Protein AF-A0A5P0Y7H8-F1 (afdb_monomer_lite)

Secondary structure (DSSP, 8-state):
--SSHHHHHHHHHHHHHHHHHHHHHHHHHHHHHHHHHHHHHHHHHHHHHHHHHHHHHHHHHHHHHHHHHS-TTT--HHHHHHHHHHHHHTB-HHHHHHHHH---S------SSSTTHHHHHH--S----TT---EEEEE-STTEEEEEETTTEEEEEEEEE-SS-TT-EEEEEEEEGGGTEEE--

pLDDT: mean 70.79, std 16.53, range [43.47, 95.12]

Radius of gyration: 31.57 Å; chains: 1; bounding box: 86×32×97 Å

Sequence (185 aa):
MKKIVYLFLVFITIGVVSSCNSKSAKEAELRKQMVADSIYNDSISKEEKAAELKDKKIEFLKNFYKNTIYSSDEFGSESYSAYTANFERHLSPKVKKALADYDDGIDYGQGEHGEYIKWFVLGDEGDYGDEGPKMDYEAEADNWFKVTISDKTTVRIKVDSDPEDDENFIVTGLECPNYGIKVTP

Structure (mmCIF, N/CA/C/O backbone):
data_AF-A0A5P0Y7H8-F1
#
_entry.id   AF-A0A5P0Y7H8-F1
#
loop_
_atom_site.group_PDB
_atom_site.id
_atom_site.type_symbol
_atom_site.label_atom_id
_atom_site.label_alt_id
_atom_site.label_comp_id
_atom_site.label_asym_id
_atom_site.label_entity_id
_atom_site.label_seq_id
_atom_site.pdbx_PDB_ins_code
_atom_site.Cartn_x
_atom_site.Cartn_y
_atom_site.Cartn_z
_atom_site.occupancy
_atom_site.B_iso_or_equiv
_atom_site.auth_seq_id
_atom_site.auth_comp_id
_atom_site.auth_asym_id
_atom_site.auth_atom_id
_atom_site.pdbx_PDB_model_num
ATOM 1 N N . MET A 1 1 ? -60.859 -1.952 71.343 1.00 48.12 1 MET A N 1
ATOM 2 C CA . MET A 1 1 ? -59.471 -1.656 70.911 1.00 48.12 1 MET A CA 1
ATOM 3 C C . MET A 1 1 ? -58.821 -2.825 70.141 1.00 48.12 1 MET A C 1
ATOM 5 O O . MET A 1 1 ? -57.712 -3.215 70.460 1.00 48.12 1 MET A O 1
ATOM 9 N N . LYS A 1 2 ? -59.478 -3.412 69.122 1.00 46.78 2 LYS A N 1
ATOM 10 C CA . LYS A 1 2 ? -58.907 -4.525 68.314 1.00 46.78 2 LYS A CA 1
ATOM 11 C C . LYS A 1 2 ? -58.788 -4.230 66.807 1.00 46.78 2 LYS A C 1
ATOM 13 O O . LYS A 1 2 ? -58.162 -4.999 66.094 1.00 46.78 2 LYS A O 1
ATOM 18 N N . LYS A 1 3 ? -59.345 -3.111 66.321 1.00 45.38 3 LYS A N 1
ATOM 19 C CA . LYS A 1 3 ? -59.363 -2.757 64.885 1.00 45.38 3 LYS A CA 1
ATOM 20 C C . LYS A 1 3 ? -58.220 -1.829 64.4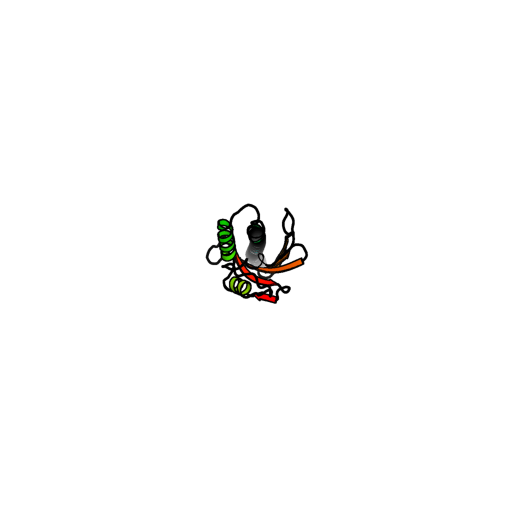37 1.00 45.38 3 LYS A C 1
ATOM 22 O O . LYS A 1 3 ? -57.940 -1.766 63.252 1.00 45.38 3 LYS A O 1
ATOM 27 N N . ILE A 1 4 ? -57.530 -1.160 65.367 1.00 53.84 4 ILE A N 1
ATOM 28 C CA . ILE A 1 4 ? -56.429 -0.223 65.051 1.00 53.84 4 ILE A CA 1
ATOM 29 C C . ILE A 1 4 ? -55.083 -0.951 64.867 1.00 53.84 4 ILE A C 1
ATOM 31 O O . ILE A 1 4 ? -54.248 -0.515 64.082 1.00 53.84 4 ILE A O 1
ATOM 35 N N . VAL A 1 5 ? -54.897 -2.110 65.510 1.00 52.75 5 VAL A N 1
ATOM 36 C CA . VAL A 1 5 ? -53.642 -2.886 65.444 1.00 52.75 5 VAL A CA 1
ATOM 37 C C . VAL A 1 5 ? -53.416 -3.508 64.057 1.00 52.75 5 VAL A C 1
ATOM 39 O O . VAL A 1 5 ? -52.279 -3.627 63.613 1.00 52.75 5 VAL A O 1
ATOM 42 N N . TYR A 1 6 ? -54.490 -3.834 63.328 1.00 50.44 6 TYR A N 1
ATOM 43 C CA . TYR A 1 6 ? -54.387 -4.399 61.978 1.00 50.44 6 TYR A CA 1
ATOM 44 C C . TYR A 1 6 ? -53.943 -3.380 60.924 1.00 50.44 6 TYR A C 1
ATOM 46 O O . TYR A 1 6 ? -53.254 -3.759 59.982 1.00 50.44 6 TYR A O 1
ATOM 54 N N . LEU A 1 7 ? -54.273 -2.092 61.084 1.00 48.47 7 LEU A N 1
ATOM 55 C CA . LEU A 1 7 ? -53.870 -1.076 60.108 1.00 48.47 7 LEU A CA 1
ATOM 56 C C . LEU A 1 7 ? -52.353 -0.827 60.145 1.00 48.47 7 LEU A C 1
ATOM 58 O O . LEU A 1 7 ? -51.731 -0.701 59.098 1.00 48.47 7 LEU A O 1
ATOM 62 N N . PHE A 1 8 ? -51.738 -0.829 61.332 1.00 46.88 8 PHE A N 1
ATOM 63 C CA . PHE A 1 8 ? -50.299 -0.570 61.481 1.00 46.88 8 PHE A CA 1
ATOM 64 C C . PHE A 1 8 ? -49.405 -1.693 60.921 1.00 46.88 8 PHE A C 1
ATOM 66 O O . PHE A 1 8 ? -48.334 -1.411 60.389 1.00 46.88 8 PHE A O 1
ATOM 73 N N . LEU A 1 9 ? -49.846 -2.955 60.967 1.00 50.78 9 LEU A N 1
ATOM 74 C CA . LEU A 1 9 ? -49.084 -4.093 60.425 1.00 50.78 9 LEU A CA 1
ATOM 75 C C . LEU A 1 9 ? -49.082 -4.154 58.885 1.00 50.78 9 LEU A C 1
ATOM 77 O O . LEU A 1 9 ? -48.112 -4.623 58.286 1.00 50.78 9 LEU A O 1
ATOM 81 N N . VAL A 1 10 ? -50.126 -3.634 58.231 1.00 51.56 10 VAL A N 1
ATOM 82 C CA . VAL A 1 10 ? -50.219 -3.588 56.759 1.00 51.56 10 VAL A CA 1
ATOM 83 C C . VAL A 1 10 ? -49.290 -2.516 56.167 1.00 51.56 10 VAL A C 1
ATOM 85 O O . VAL A 1 10 ? -48.676 -2.736 55.126 1.00 51.56 10 VAL A O 1
ATOM 88 N N . PHE A 1 11 ? -49.092 -1.384 56.852 1.00 47.31 11 PHE A N 1
ATOM 89 C CA . PHE A 1 11 ? -48.163 -0.348 56.376 1.00 47.31 11 PHE A CA 1
ATOM 90 C C . PHE A 1 11 ? -46.687 -0.756 56.498 1.00 47.31 11 PHE A C 1
ATOM 92 O O . PHE A 1 11 ? -45.888 -0.430 55.620 1.00 47.31 11 PHE A O 1
ATOM 99 N N . ILE A 1 12 ? -46.321 -1.518 57.534 1.00 50.78 12 ILE A N 1
ATOM 100 C CA . ILE A 1 12 ? -44.943 -2.009 57.711 1.00 50.78 12 ILE A CA 1
ATOM 101 C C . ILE A 1 12 ? -44.593 -3.050 56.636 1.00 50.78 12 ILE A C 1
ATOM 103 O O . ILE A 1 12 ? -43.486 -3.039 56.104 1.00 50.78 12 ILE A O 1
ATOM 107 N N . THR A 1 13 ? -45.540 -3.907 56.249 1.00 47.47 13 THR A N 1
ATOM 108 C CA . THR A 1 13 ? -45.307 -4.920 55.206 1.00 47.47 13 THR A CA 1
ATOM 109 C C . THR A 1 13 ? -45.184 -4.308 53.807 1.00 47.47 13 THR A C 1
ATOM 111 O O . THR A 1 13 ? -44.290 -4.702 53.066 1.00 47.47 13 THR A O 1
ATOM 114 N N . ILE A 1 14 ? -45.967 -3.283 53.454 1.00 46.31 14 ILE A N 1
ATOM 115 C CA . ILE A 1 14 ? -45.833 -2.595 52.151 1.00 46.31 14 ILE A CA 1
ATOM 116 C C . ILE A 1 14 ? -44.526 -1.777 52.069 1.00 46.31 14 ILE A C 1
ATOM 118 O O . ILE A 1 14 ? -43.871 -1.755 51.025 1.00 46.31 14 ILE A O 1
ATOM 122 N N . GLY A 1 15 ? -44.092 -1.154 53.174 1.00 43.53 15 GLY A N 1
ATOM 123 C CA . GLY A 1 15 ? -42.845 -0.377 53.226 1.00 43.53 15 GLY A CA 1
ATOM 124 C C . GLY A 1 15 ? -41.570 -1.213 53.043 1.00 43.53 15 GLY A C 1
ATOM 125 O O . GLY A 1 15 ? -40.619 -0.761 52.404 1.00 43.53 15 GLY A O 1
ATOM 126 N N . VAL A 1 16 ? -41.553 -2.455 53.542 1.00 48.38 16 VAL A N 1
ATOM 127 C CA . VAL A 1 16 ? -40.398 -3.364 53.408 1.00 48.38 16 VAL A CA 1
ATOM 128 C C . VAL A 1 16 ? -40.304 -3.955 51.993 1.00 48.38 16 VAL A C 1
ATOM 130 O O . VAL A 1 16 ? -39.204 -4.070 51.453 1.00 48.38 16 VAL A O 1
ATOM 133 N N . VAL A 1 17 ? -41.437 -4.243 51.338 1.00 47.12 17 VAL A N 1
ATOM 134 C CA . VAL A 1 17 ? -41.456 -4.812 49.975 1.00 47.12 17 VAL A CA 1
ATOM 135 C C . VAL A 1 17 ? -41.050 -3.770 48.917 1.00 47.12 17 VAL A C 1
ATOM 137 O O . VAL A 1 17 ? -40.277 -4.087 48.011 1.00 47.12 17 VAL A O 1
ATOM 140 N N . SER A 1 18 ? -41.456 -2.501 49.066 1.00 46.12 18 SER A N 1
ATOM 141 C CA . SER A 1 18 ? -40.997 -1.411 48.181 1.00 46.12 18 SER A CA 1
ATOM 142 C C . SER A 1 18 ? -39.505 -1.085 48.341 1.00 46.12 18 SER A C 1
ATOM 144 O O . SER A 1 18 ? -38.836 -0.752 47.360 1.00 46.12 18 SER A O 1
ATOM 146 N N . SER A 1 19 ? -38.952 -1.221 49.552 1.00 45.06 19 SER A N 1
ATOM 147 C CA . SER A 1 19 ? -37.526 -0.978 49.820 1.00 45.06 19 SER A CA 1
ATOM 148 C C . SER A 1 19 ? -36.623 -2.012 49.127 1.00 45.06 19 SER A C 1
ATOM 150 O O . SER A 1 19 ? -35.650 -1.636 48.466 1.00 45.06 19 SER A O 1
ATOM 152 N N . CYS A 1 20 ? -36.990 -3.300 49.164 1.00 48.12 20 CYS A N 1
ATOM 153 C CA . CYS A 1 20 ? -36.260 -4.371 48.471 1.00 48.12 20 CYS A CA 1
ATOM 154 C C . CYS A 1 20 ? -36.315 -4.249 46.937 1.00 48.12 20 CYS A C 1
ATOM 156 O O . CYS A 1 20 ? -35.281 -4.404 46.283 1.00 48.12 20 CYS A O 1
ATOM 158 N N . ASN A 1 21 ? -37.469 -3.888 46.359 1.00 52.00 21 ASN A N 1
ATOM 159 C CA . ASN A 1 21 ? -37.582 -3.676 44.910 1.00 52.00 21 ASN A CA 1
ATOM 160 C C . ASN A 1 21 ? -36.727 -2.497 44.427 1.00 52.00 21 ASN A C 1
ATOM 162 O O . ASN A 1 21 ? -36.070 -2.610 43.393 1.00 52.00 21 ASN A O 1
ATOM 166 N N . SER A 1 22 ? -36.666 -1.399 45.191 1.00 54.59 22 SER A N 1
ATOM 167 C CA . SER A 1 22 ? -35.869 -0.218 44.830 1.00 54.59 22 SER A CA 1
ATOM 168 C C . SER A 1 22 ? -34.357 -0.482 44.822 1.00 54.59 22 SER A C 1
ATOM 170 O O . SER A 1 22 ? -33.647 0.051 43.970 1.00 54.59 22 SER A O 1
ATOM 172 N N . LYS A 1 23 ? -33.864 -1.344 45.725 1.00 57.59 23 LYS A N 1
ATOM 173 C CA . LYS A 1 23 ? -32.463 -1.790 45.741 1.00 57.59 23 LYS A CA 1
ATOM 174 C C . LYS A 1 23 ? -32.142 -2.648 44.521 1.00 57.59 23 LYS A C 1
ATOM 176 O O . LYS A 1 23 ? -31.163 -2.371 43.840 1.00 57.59 23 LYS A O 1
ATOM 181 N N . SER A 1 24 ? -33.005 -3.616 44.200 1.00 62.19 24 SER A N 1
ATOM 182 C CA . SER A 1 24 ? -32.817 -4.474 43.021 1.00 62.19 24 SER A CA 1
ATOM 183 C C . SER A 1 24 ? -32.884 -3.694 41.701 1.00 62.19 24 SER A C 1
ATOM 185 O O . SER A 1 24 ? -32.111 -3.963 40.786 1.00 62.19 24 SER A O 1
ATOM 187 N N . ALA A 1 25 ? -33.756 -2.681 41.618 1.00 68.94 25 ALA A N 1
ATOM 188 C CA . ALA A 1 25 ? -33.885 -1.822 40.447 1.00 68.94 25 ALA A CA 1
ATOM 189 C C . ALA A 1 25 ? -32.646 -0.936 40.261 1.00 68.94 25 ALA A C 1
ATOM 191 O O . ALA A 1 25 ? -32.108 -0.875 39.159 1.00 68.94 25 ALA A O 1
ATOM 192 N N . LYS A 1 26 ? -32.139 -0.330 41.345 1.00 70.06 26 LYS A N 1
ATOM 193 C CA . LYS A 1 26 ? -30.896 0.456 41.320 1.00 70.06 26 LYS A CA 1
ATOM 194 C C . LYS A 1 26 ? -29.674 -0.394 40.980 1.00 70.06 26 LYS A C 1
ATOM 196 O O . LYS A 1 26 ? -28.829 0.055 40.220 1.00 70.06 26 LYS A O 1
ATOM 201 N N . GLU A 1 27 ? -29.577 -1.620 41.492 1.00 70.50 27 GLU A N 1
ATOM 202 C CA . GLU A 1 27 ? -28.495 -2.544 41.127 1.00 70.50 27 GLU A CA 1
ATOM 203 C C . GLU A 1 27 ? -28.584 -2.995 39.663 1.00 70.50 27 GLU A C 1
ATOM 205 O O . GLU A 1 27 ? -27.559 -3.110 38.993 1.00 70.50 27 GLU A O 1
ATOM 210 N N . ALA A 1 28 ? -29.790 -3.226 39.137 1.00 75.25 28 ALA A N 1
ATOM 211 C CA . ALA A 1 28 ? -29.990 -3.567 37.730 1.00 75.25 28 ALA A CA 1
ATOM 212 C C . ALA A 1 28 ? -29.654 -2.393 36.794 1.00 75.25 28 ALA A C 1
ATOM 214 O O . ALA A 1 28 ? -29.071 -2.601 35.732 1.00 75.25 28 ALA A O 1
ATOM 215 N N . GLU A 1 29 ? -29.997 -1.168 37.186 1.00 74.69 29 GLU A N 1
ATOM 216 C CA . GLU A 1 29 ? -29.659 0.057 36.460 1.00 74.69 29 GLU A CA 1
ATOM 217 C C . GLU A 1 29 ? -28.150 0.328 36.491 1.00 74.69 29 GLU A C 1
ATOM 219 O O . GLU A 1 29 ? -27.552 0.550 35.441 1.00 74.69 29 GLU A O 1
ATOM 224 N N . LEU A 1 30 ? -27.508 0.155 37.653 1.00 76.88 30 LEU A N 1
ATOM 225 C CA . LEU A 1 30 ? -26.054 0.238 37.798 1.00 76.88 30 LEU A CA 1
ATOM 226 C C . LEU A 1 30 ? -25.338 -0.796 36.914 1.00 76.88 30 LEU A C 1
ATOM 228 O O . LEU A 1 30 ? -24.376 -0.464 36.233 1.00 76.88 30 LEU A O 1
ATOM 232 N N . ARG A 1 31 ? -25.828 -2.043 36.862 1.00 74.50 31 ARG A N 1
ATOM 233 C CA . ARG A 1 31 ? -25.275 -3.083 35.975 1.00 74.50 31 ARG A CA 1
ATOM 234 C C . ARG A 1 31 ? -25.440 -2.734 34.498 1.00 74.50 31 ARG A C 1
ATOM 236 O O . ARG A 1 31 ? -24.518 -2.971 33.726 1.00 74.50 31 ARG A O 1
ATOM 243 N N . LYS A 1 32 ? -26.585 -2.175 34.095 1.00 78.06 32 LYS A N 1
ATOM 244 C CA . LYS A 1 32 ? -26.793 -1.702 32.715 1.00 78.06 32 LYS A CA 1
ATOM 245 C C . LYS A 1 32 ? -25.825 -0.579 32.361 1.00 78.06 32 LYS A C 1
ATOM 247 O O . LYS A 1 32 ? -25.276 -0.598 31.267 1.00 78.06 32 LYS A O 1
ATOM 252 N N . GLN A 1 33 ? -25.598 0.347 33.288 1.00 77.50 33 GLN A N 1
ATOM 253 C CA . GLN A 1 33 ? -24.654 1.442 33.106 1.00 77.50 33 GLN A CA 1
ATOM 254 C C . GLN A 1 33 ? -23.214 0.927 33.005 1.00 77.50 33 GLN A C 1
ATOM 256 O O . GLN A 1 33 ? -22.533 1.254 32.048 1.00 77.50 33 GLN A O 1
ATOM 261 N N . MET A 1 34 ? -22.796 0.008 33.881 1.00 74.50 34 MET A N 1
ATOM 262 C CA . MET A 1 34 ? -21.474 -0.630 33.796 1.00 74.50 34 MET A CA 1
ATOM 263 C C . MET A 1 34 ? -21.257 -1.382 32.475 1.00 74.50 34 MET A C 1
ATOM 265 O O . MET A 1 34 ? -20.167 -1.337 31.914 1.00 74.50 34 MET A O 1
ATOM 269 N N . VAL A 1 35 ? -22.279 -2.082 31.968 1.00 80.31 35 VAL A N 1
ATOM 270 C CA . VAL A 1 35 ? -22.204 -2.764 30.665 1.00 80.31 35 VAL A CA 1
ATOM 271 C C . VAL A 1 35 ? -22.115 -1.748 29.526 1.00 80.31 35 VAL A C 1
ATOM 273 O O . VAL A 1 35 ? -21.310 -1.933 28.620 1.00 80.31 35 VAL A O 1
ATOM 276 N N . ALA A 1 36 ? -22.899 -0.669 29.572 1.00 76.12 36 ALA A N 1
ATOM 277 C CA . ALA A 1 36 ? -22.842 0.396 28.575 1.00 76.12 36 ALA A CA 1
ATOM 278 C C . ALA A 1 36 ? -21.474 1.102 28.569 1.00 76.12 36 ALA A C 1
ATOM 280 O O . ALA A 1 36 ? -20.891 1.269 27.502 1.00 76.12 36 ALA A O 1
ATOM 281 N N . ASP A 1 37 ? -20.932 1.423 29.745 1.00 74.88 37 ASP A N 1
ATOM 282 C CA . ASP A 1 37 ? -19.610 2.033 29.909 1.00 74.88 37 ASP A CA 1
ATOM 283 C C . ASP A 1 37 ? -18.498 1.092 29.417 1.00 74.88 37 ASP A C 1
ATOM 285 O O . ASP A 1 37 ? -17.560 1.531 28.757 1.00 74.88 37 ASP A O 1
ATOM 289 N N . SER A 1 38 ? -18.620 -0.219 29.667 1.00 72.44 38 SER A N 1
ATOM 290 C CA . SER A 1 38 ? -17.692 -1.229 29.139 1.00 72.44 38 SER A CA 1
ATOM 291 C C . SER A 1 38 ? -17.739 -1.309 27.614 1.00 72.44 38 SER A C 1
ATOM 293 O O . SER A 1 38 ? -16.690 -1.343 26.984 1.00 72.44 38 SER A O 1
ATOM 295 N N . ILE A 1 39 ? -18.930 -1.318 27.008 1.00 84.19 39 ILE A N 1
ATOM 296 C CA . ILE A 1 39 ? -19.085 -1.333 25.544 1.00 84.19 39 ILE A CA 1
ATOM 297 C C . ILE A 1 39 ? -18.523 -0.046 24.933 1.00 84.19 39 ILE A C 1
ATOM 299 O O . ILE A 1 39 ? -17.879 -0.089 23.885 1.00 84.19 39 ILE A O 1
ATOM 303 N N . TYR A 1 40 ? -18.763 1.094 25.579 1.00 69.94 40 TYR A N 1
ATOM 304 C CA . TYR A 1 40 ? -18.264 2.389 25.136 1.00 69.94 40 TYR A CA 1
ATOM 305 C C . TYR A 1 40 ? -16.732 2.448 25.193 1.00 69.94 40 TYR A C 1
ATOM 307 O O . TYR A 1 40 ? -16.102 2.777 24.192 1.00 69.94 40 TYR A O 1
ATOM 315 N N . ASN A 1 41 ? -16.125 2.032 26.306 1.00 75.19 41 ASN A N 1
ATOM 316 C CA . ASN A 1 41 ? -14.668 1.955 26.443 1.00 75.19 41 ASN A CA 1
ATOM 317 C C . ASN A 1 41 ? -14.040 0.948 25.469 1.00 75.19 41 ASN A C 1
ATOM 319 O O . ASN A 1 41 ? -13.002 1.237 24.879 1.00 75.19 41 ASN A O 1
ATOM 323 N N . ASP A 1 42 ? -14.679 -0.205 25.250 1.00 76.81 42 ASP A N 1
ATOM 324 C CA . ASP A 1 42 ? -14.248 -1.172 24.234 1.00 76.81 42 ASP A CA 1
ATOM 325 C C . ASP A 1 42 ? -14.307 -0.569 22.826 1.00 76.81 42 ASP A C 1
ATOM 327 O O . ASP A 1 42 ? -13.462 -0.874 21.986 1.00 76.81 42 ASP A O 1
ATOM 331 N N . SER A 1 43 ? -15.306 0.275 22.553 1.00 73.12 43 SER A N 1
ATOM 332 C CA . SER A 1 43 ? -15.453 0.961 21.265 1.00 73.12 43 SER A CA 1
ATOM 333 C C . SER A 1 43 ? -14.358 2.007 21.075 1.00 73.12 43 SER A C 1
ATOM 335 O O . SER A 1 43 ? -13.693 1.975 20.045 1.00 73.12 43 SER A O 1
ATOM 337 N N . ILE A 1 44 ? -14.081 2.829 22.094 1.00 78.06 44 ILE A N 1
ATOM 338 C CA . ILE A 1 44 ? -12.952 3.775 22.081 1.00 78.06 44 ILE A CA 1
ATOM 339 C C . ILE A 1 44 ? -11.635 3.031 21.855 1.00 78.06 44 ILE A C 1
ATOM 341 O O . ILE A 1 44 ? -10.882 3.387 20.959 1.00 78.06 44 ILE A O 1
ATOM 345 N N . SER A 1 45 ? -11.373 1.952 22.598 1.00 78.19 45 SER A N 1
ATOM 346 C CA . SER A 1 45 ? -10.130 1.186 22.443 1.00 78.19 45 SER A CA 1
ATOM 347 C C . SER A 1 45 ? -9.986 0.583 21.040 1.00 78.19 45 SER A C 1
ATOM 349 O O . SER A 1 45 ? -8.880 0.491 20.509 1.00 78.19 45 SER A O 1
ATOM 351 N N . LYS A 1 46 ? -11.093 0.167 20.413 1.00 80.88 46 LYS A N 1
ATOM 352 C CA . LYS A 1 46 ? -11.090 -0.309 19.022 1.00 80.88 46 LYS A CA 1
ATOM 353 C C . LYS A 1 46 ? -10.826 0.822 18.035 1.00 80.88 46 LYS A C 1
ATOM 355 O O . LYS A 1 46 ? -10.082 0.602 17.086 1.00 80.88 46 LYS A O 1
ATOM 360 N N . GLU A 1 47 ? -11.407 1.997 18.254 1.00 79.44 47 GLU A N 1
ATOM 361 C CA . GLU A 1 47 ? -11.164 3.188 17.435 1.00 79.44 47 GLU A CA 1
ATOM 362 C C . GLU A 1 47 ? -9.706 3.651 17.542 1.00 79.44 47 GLU A C 1
ATOM 364 O O . GLU A 1 47 ? -9.068 3.882 16.518 1.00 79.44 47 GLU A O 1
ATOM 369 N N . GLU A 1 48 ? -9.142 3.686 18.751 1.00 83.12 48 GLU A N 1
ATOM 370 C CA . GLU A 1 48 ? -7.729 4.001 18.996 1.00 83.12 48 GLU A CA 1
ATOM 371 C C . GLU A 1 48 ? -6.802 3.002 18.293 1.00 83.12 48 GLU A C 1
ATOM 373 O O . GLU A 1 48 ? -5.890 3.403 17.572 1.00 83.12 48 GLU A O 1
ATOM 378 N N . LYS A 1 49 ? -7.071 1.696 18.419 1.00 81.38 49 LYS A N 1
ATOM 379 C CA . LYS A 1 49 ? -6.297 0.650 17.727 1.00 81.38 49 LYS A CA 1
ATOM 380 C C . LYS A 1 49 ? -6.422 0.734 16.208 1.00 81.38 49 LYS A C 1
ATOM 382 O O . LYS A 1 49 ? -5.450 0.480 15.500 1.00 81.38 49 LYS A O 1
ATOM 387 N N . ALA A 1 50 ? -7.605 1.066 15.694 1.00 83.44 50 ALA A N 1
ATOM 388 C CA . ALA A 1 50 ? -7.820 1.242 14.262 1.00 83.44 50 ALA A CA 1
ATOM 389 C C . ALA A 1 50 ? -7.068 2.471 13.729 1.00 83.44 50 ALA A C 1
ATOM 391 O O . ALA A 1 50 ? -6.493 2.404 12.642 1.00 83.44 50 ALA A O 1
ATOM 392 N N . ALA A 1 51 ? -7.030 3.562 14.500 1.00 85.69 51 ALA A N 1
ATOM 393 C CA . ALA A 1 51 ? -6.245 4.749 14.180 1.00 85.69 51 ALA A CA 1
ATOM 394 C C . ALA A 1 51 ? -4.736 4.446 14.186 1.00 85.69 51 ALA A C 1
ATOM 396 O O . ALA A 1 51 ? -4.058 4.740 13.206 1.00 85.69 51 ALA A O 1
ATOM 397 N N . GLU A 1 52 ? -4.230 3.763 15.217 1.00 86.94 52 GLU A N 1
ATOM 398 C CA . GLU A 1 52 ? -2.821 3.355 15.300 1.00 86.94 52 GLU A CA 1
ATOM 399 C C . GLU A 1 52 ? -2.418 2.445 14.127 1.00 86.94 52 GLU A C 1
ATOM 401 O O . GLU A 1 52 ? -1.374 2.631 13.501 1.00 86.94 52 GLU A O 1
ATOM 406 N N . LEU A 1 53 ? -3.263 1.467 13.786 1.00 86.56 53 LEU A N 1
ATOM 407 C CA . LEU A 1 53 ? -3.016 0.568 12.660 1.00 86.56 53 LEU A CA 1
ATOM 408 C C . LEU A 1 53 ? -3.017 1.317 11.322 1.00 86.56 53 LEU A C 1
ATOM 410 O O . LEU A 1 53 ? -2.217 1.011 10.438 1.00 86.56 53 LEU A O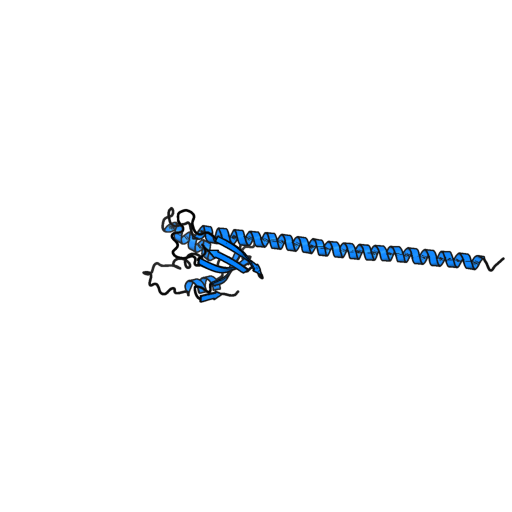 1
ATOM 414 N N . LYS A 1 54 ? -3.905 2.302 11.165 1.00 89.06 54 LYS A N 1
ATOM 415 C CA . LYS A 1 54 ? -3.935 3.175 9.990 1.00 89.06 54 LYS A CA 1
ATOM 416 C C . LYS A 1 54 ? -2.636 3.975 9.865 1.00 89.06 54 LYS A C 1
ATOM 418 O O . LYS A 1 54 ? -2.074 4.015 8.772 1.00 89.06 54 LYS A O 1
ATOM 423 N N . ASP A 1 55 ? -2.142 4.555 10.954 1.00 89.75 55 ASP A N 1
ATOM 424 C CA . ASP A 1 55 ? -0.892 5.320 10.947 1.00 89.75 55 ASP A CA 1
ATOM 425 C C . ASP A 1 55 ? 0.311 4.431 10.597 1.00 89.75 55 ASP A C 1
ATOM 427 O O . ASP A 1 55 ? 1.115 4.800 9.739 1.00 89.75 55 ASP A O 1
ATOM 431 N N . LYS A 1 56 ? 0.370 3.209 11.146 1.00 91.44 56 LYS A N 1
ATOM 432 C CA . LYS A 1 56 ? 1.383 2.196 10.793 1.00 91.44 56 LYS A CA 1
ATOM 433 C C . LYS A 1 56 ? 1.371 1.838 9.306 1.00 91.44 56 LYS A C 1
ATOM 435 O O . LYS A 1 56 ? 2.429 1.709 8.698 1.00 91.44 56 LYS A O 1
ATOM 440 N N . LYS A 1 57 ? 0.192 1.715 8.689 1.00 92.00 57 LYS A N 1
ATOM 441 C CA . LYS A 1 57 ? 0.069 1.446 7.244 1.00 92.00 57 LYS A CA 1
ATOM 442 C C . LYS A 1 57 ? 0.517 2.628 6.384 1.00 92.00 57 LYS A C 1
ATOM 444 O O . LYS A 1 57 ? 1.121 2.419 5.336 1.00 92.00 57 LYS A O 1
ATOM 449 N N . ILE A 1 58 ? 0.264 3.861 6.824 1.00 90.50 58 ILE A N 1
ATOM 450 C CA . ILE A 1 58 ? 0.777 5.065 6.152 1.00 90.50 58 ILE A CA 1
ATOM 451 C C . ILE A 1 58 ? 2.305 5.125 6.262 1.00 90.50 58 ILE A C 1
ATOM 453 O O . ILE A 1 58 ? 2.976 5.432 5.279 1.00 90.50 58 ILE A O 1
ATOM 457 N N . GLU A 1 59 ? 2.871 4.822 7.431 1.00 89.69 59 GLU A N 1
ATOM 458 C CA . GLU A 1 59 ? 4.323 4.743 7.617 1.00 89.69 59 GLU A CA 1
ATOM 459 C C . GLU A 1 59 ? 4.949 3.642 6.754 1.00 89.69 59 GLU A C 1
ATOM 461 O O . GLU A 1 59 ? 5.952 3.882 6.080 1.00 89.69 59 GLU A O 1
ATOM 466 N N . PHE A 1 60 ? 4.312 2.471 6.696 1.00 88.75 60 PHE A N 1
ATOM 467 C CA . PHE A 1 60 ? 4.685 1.407 5.773 1.00 88.75 60 PHE A CA 1
ATOM 468 C C . PHE A 1 60 ? 4.700 1.902 4.327 1.00 88.75 60 PHE A C 1
ATOM 470 O O . PHE A 1 60 ? 5.715 1.734 3.664 1.00 88.75 60 PHE A O 1
ATOM 477 N N . LEU A 1 61 ? 3.641 2.569 3.850 1.00 87.50 61 LEU A N 1
ATOM 478 C CA . LEU A 1 61 ? 3.593 3.105 2.486 1.00 87.50 61 LEU A CA 1
ATOM 479 C C . LEU A 1 61 ? 4.714 4.122 2.228 1.00 87.50 61 LEU A C 1
ATOM 481 O O . LEU A 1 61 ? 5.378 4.049 1.198 1.00 87.50 61 LEU A O 1
ATOM 485 N N . LYS A 1 62 ? 4.996 5.021 3.179 1.00 83.44 62 LYS A N 1
ATOM 486 C CA . LYS A 1 62 ? 6.118 5.969 3.071 1.00 83.44 62 LYS A CA 1
ATOM 487 C C . LYS A 1 62 ? 7.455 5.254 2.903 1.00 83.44 62 LYS A C 1
ATOM 489 O O . LYS A 1 62 ? 8.238 5.621 2.033 1.00 83.44 62 LYS A O 1
ATOM 494 N N . ASN A 1 63 ? 7.712 4.231 3.714 1.00 78.94 63 ASN A N 1
ATOM 495 C CA . ASN A 1 63 ? 8.938 3.439 3.620 1.00 78.94 63 ASN A CA 1
ATOM 496 C C . ASN A 1 63 ? 8.977 2.604 2.337 1.00 78.94 63 ASN A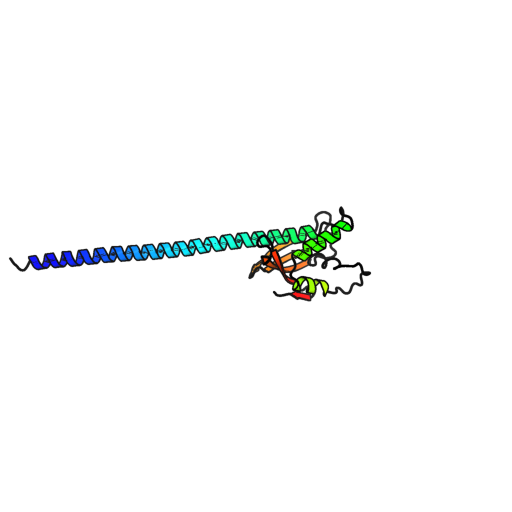 C 1
ATOM 498 O O . ASN A 1 63 ? 10.023 2.502 1.699 1.00 78.94 63 ASN A O 1
ATOM 502 N N . PHE A 1 64 ? 7.830 2.059 1.938 1.00 80.06 64 PHE A N 1
ATOM 503 C CA . PHE A 1 64 ? 7.652 1.257 0.737 1.00 80.06 64 PHE A CA 1
ATOM 504 C C . PHE A 1 64 ? 7.975 2.046 -0.536 1.00 80.06 64 PHE A C 1
ATOM 506 O O . PHE A 1 64 ? 8.577 1.457 -1.425 1.00 80.06 64 PHE A O 1
ATOM 513 N N . TYR A 1 65 ? 7.660 3.351 -0.588 1.00 75.38 65 TYR A N 1
ATOM 514 C CA . TYR A 1 65 ? 8.010 4.277 -1.682 1.00 75.38 65 TYR A CA 1
ATOM 515 C C . TYR A 1 65 ? 9.404 4.927 -1.544 1.00 75.38 65 TYR A C 1
ATOM 517 O O . TYR A 1 65 ? 10.081 5.196 -2.537 1.00 75.38 65 TYR A O 1
ATOM 525 N N . LYS A 1 66 ? 9.875 5.199 -0.319 1.00 70.31 66 LYS A N 1
ATOM 526 C CA . LYS A 1 66 ? 11.209 5.780 -0.081 1.00 70.31 66 LYS A CA 1
ATOM 527 C C . LYS A 1 66 ? 12.329 4.800 -0.427 1.00 70.31 66 LYS A C 1
ATOM 529 O O . LYS A 1 66 ? 13.318 5.183 -1.041 1.00 70.31 66 LYS A O 1
ATOM 534 N N . ASN A 1 67 ? 12.183 3.537 -0.035 1.00 60.97 67 ASN A N 1
ATOM 535 C CA . ASN A 1 67 ? 13.206 2.513 -0.264 1.00 60.97 67 ASN A CA 1
ATOM 536 C C . ASN A 1 67 ? 13.301 2.067 -1.729 1.00 60.97 67 ASN A C 1
ATOM 538 O O . ASN A 1 67 ? 14.134 1.231 -2.063 1.00 60.97 67 ASN A O 1
ATOM 542 N N . THR A 1 68 ? 12.445 2.618 -2.583 1.00 57.84 68 THR A N 1
ATOM 543 C CA . THR A 1 68 ? 12.343 2.300 -3.999 1.00 57.84 68 THR A CA 1
ATOM 544 C C . THR A 1 68 ? 12.798 3.439 -4.905 1.00 57.84 68 THR A C 1
ATOM 546 O O . THR A 1 68 ? 13.437 3.175 -5.913 1.00 57.84 68 THR A O 1
ATOM 549 N N . ILE A 1 69 ? 12.540 4.703 -4.558 1.00 53.00 69 ILE A N 1
ATOM 550 C CA . ILE A 1 69 ? 12.791 5.836 -5.472 1.00 53.00 69 ILE A CA 1
ATOM 551 C C . ILE A 1 69 ? 14.206 6.447 -5.350 1.00 53.00 69 ILE A C 1
ATOM 553 O O . ILE A 1 69 ? 14.688 7.052 -6.300 1.00 53.00 69 ILE A O 1
ATOM 557 N N . TYR A 1 70 ? 14.923 6.263 -4.234 1.00 50.16 70 TYR A N 1
ATOM 558 C CA . TYR A 1 70 ? 16.189 6.977 -3.954 1.00 50.16 70 TYR A CA 1
ATOM 559 C C . TYR A 1 70 ? 17.489 6.186 -4.215 1.00 50.16 70 TYR A C 1
ATOM 561 O O . TYR A 1 70 ? 18.538 6.560 -3.695 1.00 50.16 70 TYR A O 1
ATOM 569 N N . SER A 1 71 ? 17.475 5.082 -4.971 1.00 48.84 71 SER A N 1
ATOM 570 C CA . SER A 1 71 ? 18.666 4.212 -5.075 1.00 48.84 71 SER A CA 1
ATOM 571 C C . SER A 1 71 ? 19.618 4.497 -6.249 1.00 48.84 71 SER A C 1
ATOM 573 O O . SER A 1 71 ? 20.524 3.691 -6.466 1.00 48.84 71 SER A O 1
ATOM 575 N N . SER A 1 72 ? 19.444 5.566 -7.035 1.00 46.78 72 SER A N 1
ATOM 576 C CA . SER A 1 72 ? 20.149 5.670 -8.326 1.00 46.78 72 SER A CA 1
ATOM 577 C C . SER A 1 72 ? 21.630 6.059 -8.252 1.00 46.78 72 SER A C 1
ATOM 579 O O . SER A 1 72 ? 22.370 5.680 -9.156 1.00 46.78 72 SER A O 1
ATOM 581 N N . ASP A 1 73 ? 22.100 6.737 -7.197 1.00 45.56 73 ASP A N 1
ATOM 582 C CA . ASP A 1 73 ? 23.380 7.463 -7.319 1.00 45.56 73 ASP A CA 1
ATOM 583 C C . ASP A 1 73 ? 24.562 6.890 -6.507 1.00 45.56 73 ASP A C 1
ATOM 585 O O . ASP A 1 73 ? 25.713 7.165 -6.841 1.00 45.56 73 ASP A O 1
ATOM 589 N N . GLU A 1 74 ? 24.336 6.040 -5.496 1.00 43.47 74 GLU A N 1
ATOM 590 C CA . GLU A 1 74 ? 25.422 5.534 -4.624 1.00 43.47 74 GLU A CA 1
ATOM 591 C C . GLU A 1 74 ? 25.704 4.027 -4.719 1.00 43.47 74 GLU A C 1
ATOM 593 O O . GLU A 1 74 ? 26.724 3.557 -4.208 1.00 43.47 74 GLU A O 1
ATOM 598 N N . PHE A 1 75 ? 24.848 3.242 -5.373 1.00 44.56 75 PHE A N 1
ATOM 599 C CA . PHE A 1 75 ? 24.879 1.792 -5.219 1.00 44.56 75 PHE A CA 1
ATOM 600 C C . PHE A 1 75 ? 24.931 1.066 -6.567 1.00 44.56 75 PHE A C 1
ATOM 602 O O . PHE A 1 75 ? 24.005 1.130 -7.368 1.00 44.56 75 PHE A O 1
ATOM 609 N N . GLY A 1 76 ? 26.040 0.361 -6.817 1.00 45.50 76 GLY A N 1
ATOM 610 C CA . GLY A 1 76 ? 26.257 -0.436 -8.029 1.00 45.50 76 GLY A CA 1
ATOM 611 C C . GLY A 1 76 ? 25.219 -1.550 -8.245 1.00 45.50 76 GLY A C 1
ATOM 612 O O . GLY A 1 76 ? 24.370 -1.819 -7.397 1.00 45.50 76 GLY A O 1
ATOM 613 N N . SER A 1 77 ? 25.314 -2.237 -9.386 1.00 48.25 77 SER A N 1
ATOM 614 C CA . SER A 1 77 ? 24.340 -3.229 -9.882 1.00 48.25 77 SER A CA 1
ATOM 615 C C . SER A 1 77 ? 23.960 -4.351 -8.899 1.00 48.25 77 SER A C 1
ATOM 617 O O . SER A 1 77 ? 22.854 -4.882 -8.984 1.00 48.25 77 SER A O 1
ATOM 619 N N . GLU A 1 78 ? 24.822 -4.696 -7.937 1.00 44.72 78 GLU A N 1
ATOM 620 C CA . GLU A 1 78 ? 24.531 -5.693 -6.893 1.00 44.72 78 GLU A CA 1
ATOM 621 C C . GLU A 1 78 ? 23.438 -5.241 -5.905 1.00 44.72 78 GLU A C 1
ATOM 623 O O . GLU A 1 78 ? 22.636 -6.063 -5.462 1.00 44.72 78 GLU A O 1
ATOM 628 N N . SER A 1 79 ? 23.327 -3.942 -5.616 1.00 55.22 79 SER A N 1
ATOM 629 C CA . SER A 1 79 ? 22.297 -3.408 -4.714 1.00 55.22 79 SER A CA 1
ATOM 630 C C . SER A 1 79 ? 20.908 -3.379 -5.348 1.00 55.22 79 SER A C 1
ATOM 632 O O . SER A 1 79 ? 19.913 -3.603 -4.662 1.00 55.22 79 SER A O 1
ATOM 634 N N . TYR A 1 80 ? 20.822 -3.162 -6.661 1.00 55.81 80 TYR A N 1
ATOM 635 C CA . TYR A 1 80 ? 19.551 -3.028 -7.380 1.00 55.81 80 TYR A CA 1
ATOM 636 C C . TYR A 1 80 ? 18.684 -4.297 -7.301 1.00 55.81 80 TYR A C 1
ATOM 638 O O . TYR A 1 80 ? 17.485 -4.225 -7.042 1.00 55.81 80 TYR A O 1
ATOM 646 N N . SER A 1 81 ? 19.303 -5.474 -7.432 1.00 60.16 81 SER A N 1
ATOM 647 C CA . SER A 1 81 ? 18.611 -6.768 -7.317 1.00 60.16 81 SER A CA 1
ATOM 648 C C . SER A 1 81 ? 18.013 -7.017 -5.922 1.00 60.16 81 SER A C 1
ATOM 650 O O . SER A 1 81 ? 16.915 -7.565 -5.797 1.00 60.16 81 SER A O 1
ATOM 652 N N . ALA A 1 82 ? 18.692 -6.558 -4.866 1.00 61.50 82 ALA A N 1
ATOM 653 C CA . ALA A 1 82 ? 18.227 -6.680 -3.488 1.00 61.50 82 ALA A CA 1
ATOM 654 C C . ALA A 1 82 ? 17.045 -5.739 -3.186 1.00 61.50 82 ALA A C 1
ATOM 656 O O . ALA A 1 82 ? 16.140 -6.112 -2.436 1.00 61.50 82 ALA A O 1
ATOM 657 N N . TYR A 1 83 ? 17.009 -4.547 -3.792 1.00 61.66 83 TYR A N 1
ATOM 658 C CA . TYR A 1 83 ? 15.881 -3.616 -3.662 1.00 61.66 83 TYR A CA 1
ATOM 659 C C . TYR A 1 83 ? 14.615 -4.149 -4.324 1.00 61.66 83 TYR A C 1
ATOM 661 O O . TYR A 1 83 ? 13.562 -4.175 -3.685 1.00 61.66 83 TYR A O 1
ATOM 669 N N . THR A 1 84 ? 14.724 -4.645 -5.558 1.00 65.50 84 THR A N 1
ATOM 670 C CA . THR A 1 84 ? 13.597 -5.273 -6.257 1.00 65.50 84 THR A CA 1
ATOM 671 C C . THR A 1 84 ? 13.055 -6.456 -5.457 1.00 65.50 84 THR A C 1
ATOM 673 O O . THR A 1 84 ? 11.849 -6.550 -5.248 1.00 65.50 84 THR A O 1
ATOM 676 N N . ALA A 1 85 ? 13.929 -7.302 -4.899 1.00 69.12 85 ALA A N 1
ATOM 677 C CA . ALA A 1 85 ? 13.513 -8.427 -4.061 1.00 69.12 85 ALA A CA 1
ATOM 678 C C . ALA A 1 85 ? 12.788 -7.991 -2.770 1.00 69.12 85 ALA A C 1
ATOM 680 O O . ALA A 1 85 ? 11.765 -8.578 -2.408 1.00 69.12 85 ALA A O 1
ATOM 681 N N . ASN A 1 86 ? 13.274 -6.945 -2.089 1.00 69.19 86 ASN A N 1
ATOM 682 C CA . ASN A 1 86 ? 12.618 -6.391 -0.899 1.00 69.19 86 ASN A CA 1
ATOM 683 C C . ASN A 1 86 ? 11.249 -5.789 -1.229 1.00 69.19 86 ASN A C 1
ATOM 685 O O . ASN A 1 86 ? 10.281 -6.024 -0.511 1.00 69.19 86 ASN A O 1
ATOM 689 N N . PHE A 1 87 ? 11.148 -5.048 -2.328 1.00 73.88 87 PHE A N 1
ATOM 690 C CA . PHE A 1 87 ? 9.887 -4.476 -2.785 1.00 73.88 87 PHE A CA 1
ATOM 691 C C . PHE A 1 87 ? 8.875 -5.564 -3.152 1.00 73.88 87 PHE A C 1
ATOM 693 O O . PHE A 1 87 ? 7.736 -5.555 -2.685 1.00 73.88 87 PHE A O 1
ATOM 700 N N . GLU A 1 88 ? 9.307 -6.554 -3.933 1.00 77.81 88 GLU A N 1
ATOM 701 C CA . GLU A 1 88 ? 8.479 -7.689 -4.311 1.00 77.81 88 GLU A CA 1
ATOM 702 C C . GLU A 1 88 ? 7.962 -8.464 -3.099 1.00 77.81 88 GLU A C 1
ATOM 704 O O . GLU A 1 88 ? 6.845 -8.976 -3.148 1.00 77.81 88 GLU A O 1
ATOM 709 N N . ARG A 1 89 ? 8.721 -8.574 -2.004 1.00 80.94 89 ARG A N 1
ATOM 710 C CA . ARG A 1 89 ? 8.254 -9.273 -0.794 1.00 80.94 89 ARG A CA 1
ATOM 711 C C . ARG A 1 89 ? 6.931 -8.705 -0.274 1.00 80.94 89 ARG A C 1
ATOM 713 O O . ARG A 1 89 ? 6.094 -9.462 0.200 1.00 80.94 89 ARG A O 1
ATOM 720 N N . HIS A 1 90 ? 6.713 -7.404 -0.438 1.00 86.75 90 HIS A N 1
ATOM 721 C CA . HIS A 1 90 ? 5.511 -6.718 0.025 1.00 86.75 90 HIS A CA 1
ATOM 722 C C . HIS A 1 90 ? 4.368 -6.695 -0.995 1.00 86.75 90 HIS A C 1
ATOM 724 O O . HIS A 1 90 ? 3.362 -6.029 -0.766 1.00 86.75 90 HIS A O 1
ATOM 730 N N . LEU A 1 91 ? 4.481 -7.401 -2.121 1.00 87.50 91 LEU A N 1
ATOM 731 C CA . LEU A 1 91 ? 3.424 -7.478 -3.125 1.00 87.50 91 LEU A CA 1
ATOM 732 C C . LEU A 1 91 ? 2.754 -8.849 -3.121 1.00 87.5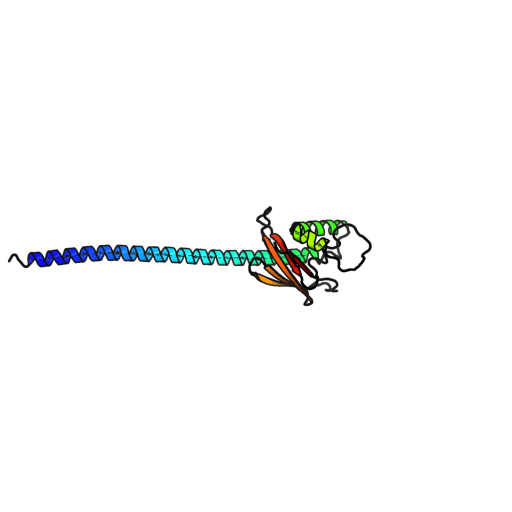0 91 LEU A C 1
ATOM 734 O O . LEU A 1 91 ? 3.411 -9.888 -3.189 1.00 87.50 91 LEU A O 1
ATOM 738 N N . SER A 1 92 ? 1.423 -8.862 -3.163 1.00 90.56 92 SER A N 1
ATOM 739 C CA . SER A 1 92 ? 0.695 -10.104 -3.421 1.00 90.56 92 SER A CA 1
ATOM 740 C C . SER A 1 92 ? 1.006 -10.653 -4.828 1.00 90.56 92 SER A C 1
ATOM 742 O O . SER A 1 92 ? 1.263 -9.876 -5.756 1.00 90.56 92 SER A O 1
ATOM 744 N N . PRO A 1 93 ? 0.911 -11.979 -5.056 1.00 88.00 93 PRO A N 1
ATOM 745 C CA . PRO A 1 93 ? 1.160 -12.573 -6.373 1.00 88.00 93 PRO A CA 1
ATOM 746 C C . PRO A 1 93 ? 0.305 -11.978 -7.503 1.00 88.00 93 PRO A C 1
ATOM 748 O O . PRO A 1 93 ? 0.778 -11.844 -8.631 1.00 88.00 93 PRO A O 1
ATOM 751 N N . LYS A 1 94 ? -0.943 -11.586 -7.205 1.00 89.75 94 LYS A N 1
ATOM 752 C CA . LYS A 1 94 ? -1.841 -10.940 -8.177 1.00 89.75 94 LYS A CA 1
ATOM 753 C C . LYS A 1 94 ? -1.330 -9.561 -8.591 1.00 89.75 94 LYS A C 1
ATOM 755 O O . LYS A 1 94 ? -1.331 -9.250 -9.778 1.00 89.75 94 LYS A O 1
ATOM 760 N N . VAL A 1 95 ? -0.881 -8.756 -7.626 1.00 88.56 95 VAL A N 1
ATOM 761 C CA . VAL A 1 95 ? -0.331 -7.418 -7.887 1.00 88.56 95 VAL A CA 1
ATOM 762 C C . VAL A 1 95 ? 0.982 -7.522 -8.663 1.00 88.56 95 VAL A C 1
ATOM 764 O O . VAL A 1 95 ? 1.131 -6.837 -9.671 1.00 88.56 95 VAL A O 1
ATOM 767 N N . LYS A 1 96 ? 1.882 -8.444 -8.280 1.00 84.88 96 LYS A N 1
ATOM 768 C CA . LYS A 1 96 ? 3.113 -8.733 -9.041 1.00 84.88 96 LYS A CA 1
ATOM 769 C C . LYS A 1 96 ? 2.813 -9.055 -10.498 1.00 84.88 96 LYS A C 1
ATOM 771 O O . LYS A 1 96 ? 3.416 -8.478 -11.396 1.00 84.88 96 LYS A O 1
ATOM 776 N N . LYS A 1 97 ? 1.852 -9.955 -10.727 1.00 83.25 97 LYS A N 1
ATOM 777 C CA . LYS A 1 97 ? 1.453 -10.346 -12.076 1.00 83.25 97 LYS A CA 1
ATOM 778 C C . LYS A 1 97 ? 0.902 -9.165 -12.875 1.00 83.25 97 LYS A C 1
ATOM 780 O O . LYS A 1 97 ? 1.316 -8.978 -14.007 1.00 83.25 97 LYS A O 1
ATOM 785 N N . ALA A 1 98 ? 0.009 -8.366 -12.295 1.00 83.25 98 ALA A N 1
ATOM 786 C CA . ALA A 1 98 ? -0.573 -7.221 -12.992 1.00 83.25 98 ALA A CA 1
ATOM 787 C C . ALA A 1 98 ? 0.473 -6.167 -13.392 1.00 83.25 98 ALA A C 1
ATOM 789 O O . ALA A 1 98 ? 0.370 -5.591 -14.468 1.00 83.25 98 ALA A O 1
ATOM 790 N N . LEU A 1 99 ? 1.478 -5.936 -12.544 1.00 79.75 99 LEU A N 1
ATOM 791 C CA . LEU A 1 99 ? 2.583 -5.022 -12.842 1.00 79.75 99 LEU A CA 1
ATOM 792 C C . LEU A 1 99 ? 3.525 -5.585 -13.913 1.00 79.75 99 LEU A C 1
ATOM 794 O O . LEU A 1 99 ? 3.987 -4.832 -14.761 1.00 79.75 99 LEU A O 1
ATOM 798 N N . ALA A 1 100 ? 3.781 -6.896 -13.896 1.00 76.94 100 ALA A N 1
ATOM 799 C CA . ALA A 1 100 ? 4.594 -7.567 -14.910 1.00 76.94 100 ALA A CA 1
ATOM 800 C C . ALA A 1 100 ? 3.891 -7.666 -16.277 1.00 76.94 100 ALA A C 1
ATOM 802 O O . ALA A 1 100 ? 4.553 -7.614 -17.307 1.00 76.94 100 ALA A O 1
ATOM 803 N N . ASP A 1 101 ? 2.562 -7.811 -16.286 1.00 77.50 101 ASP A N 1
ATOM 804 C CA . ASP A 1 101 ? 1.751 -7.888 -17.507 1.00 77.50 101 ASP A CA 1
ATOM 805 C C . ASP A 1 101 ? 1.497 -6.502 -18.143 1.00 77.50 101 ASP A C 1
ATOM 807 O O . ASP A 1 101 ? 1.019 -6.435 -19.276 1.00 77.50 101 ASP A O 1
ATOM 811 N N . TYR A 1 102 ? 1.756 -5.399 -17.427 1.00 75.88 102 TYR A N 1
ATOM 812 C CA . TYR A 1 102 ? 1.549 -4.046 -17.944 1.00 75.88 102 TYR A CA 1
ATOM 813 C C . TYR A 1 102 ? 2.645 -3.645 -18.948 1.00 75.88 102 TYR A C 1
ATOM 815 O O . TYR A 1 102 ? 3.833 -3.552 -18.621 1.00 75.88 102 TYR A O 1
ATOM 823 N N . ASP A 1 103 ? 2.211 -3.338 -20.168 1.00 69.81 103 ASP A N 1
ATOM 824 C CA . ASP A 1 103 ? 3.036 -2.865 -21.276 1.00 69.81 103 ASP A CA 1
ATOM 825 C C . ASP A 1 103 ? 2.731 -1.382 -21.556 1.00 69.81 103 ASP A C 1
ATOM 827 O O . ASP A 1 103 ? 1.584 -1.016 -21.817 1.00 69.81 103 ASP A O 1
ATOM 831 N N . ASP A 1 104 ? 3.751 -0.528 -21.474 1.00 66.06 104 ASP A N 1
ATOM 832 C CA . ASP A 1 104 ? 3.676 0.909 -21.786 1.00 66.06 104 ASP A CA 1
ATOM 833 C C . ASP A 1 104 ? 3.940 1.194 -23.276 1.00 66.06 104 ASP A C 1
ATOM 835 O O . ASP A 1 104 ? 3.843 2.343 -23.712 1.00 66.06 104 ASP A O 1
ATOM 839 N N . GLY A 1 105 ? 4.221 0.158 -24.075 1.00 59.31 105 GLY A N 1
ATOM 840 C CA . GLY A 1 105 ? 4.497 0.269 -25.502 1.00 59.31 105 GLY A CA 1
ATOM 841 C C . GLY A 1 105 ? 5.902 0.778 -25.828 1.00 59.31 105 GLY A C 1
ATOM 842 O O . GLY A 1 105 ? 6.148 1.133 -26.985 1.00 59.31 105 GLY A O 1
ATOM 843 N N . ILE A 1 106 ? 6.812 0.834 -24.847 1.00 59.25 106 ILE A N 1
ATOM 844 C CA . ILE A 1 106 ? 8.212 1.212 -25.050 1.00 59.25 106 ILE A CA 1
ATOM 845 C C . ILE A 1 106 ? 9.079 -0.050 -25.072 1.00 59.25 106 ILE A C 1
ATOM 847 O O . ILE A 1 106 ? 9.177 -0.798 -24.102 1.00 59.25 106 ILE A O 1
ATOM 851 N N . ASP A 1 107 ? 9.737 -0.271 -26.210 1.00 53.31 107 ASP A N 1
ATOM 852 C CA . ASP A 1 107 ? 10.602 -1.426 -26.447 1.00 53.31 107 ASP A CA 1
ATOM 853 C C . ASP A 1 107 ? 11.993 -1.145 -25.845 1.00 53.31 107 ASP A C 1
ATOM 855 O O . ASP A 1 107 ? 12.927 -0.700 -26.521 1.00 53.31 107 ASP A O 1
ATOM 859 N N . TYR A 1 108 ? 12.118 -1.311 -24.528 1.00 53.06 108 TYR A N 1
ATOM 860 C CA . TYR A 1 108 ? 13.412 -1.255 -23.854 1.00 53.06 108 TYR A CA 1
ATOM 861 C C . TYR A 1 108 ? 14.218 -2.508 -24.225 1.00 53.06 108 TYR A C 1
ATOM 863 O O . TYR A 1 108 ? 13.715 -3.631 -24.199 1.00 53.06 108 TYR A O 1
ATOM 871 N N . GLY A 1 109 ? 15.477 -2.326 -24.631 1.00 47.88 109 GLY A N 1
ATOM 872 C CA . GLY A 1 109 ? 16.356 -3.446 -24.962 1.00 47.88 109 GLY A CA 1
ATOM 873 C C . GLY A 1 109 ? 16.516 -4.358 -23.747 1.00 47.88 109 GLY A C 1
ATOM 874 O O . GLY A 1 109 ? 17.127 -3.936 -22.776 1.00 47.88 109 GLY A O 1
ATOM 875 N N . GLN A 1 110 ? 15.956 -5.568 -23.832 1.00 46.03 110 GLN A N 1
ATOM 876 C CA . GLN A 1 110 ? 15.802 -6.540 -22.742 1.00 46.03 110 GLN A CA 1
ATOM 877 C C . GLN A 1 110 ? 16.981 -6.576 -21.753 1.00 46.03 110 GLN A C 1
ATOM 879 O O . GLN A 1 110 ? 18.011 -7.195 -22.035 1.00 46.03 110 GLN A O 1
ATOM 884 N N . GLY A 1 111 ? 16.814 -5.969 -20.579 1.00 51.09 111 GLY A N 1
ATOM 885 C CA . GLY A 1 111 ? 17.511 -6.372 -19.365 1.00 51.09 111 GLY A CA 1
ATOM 886 C C . GLY A 1 111 ? 16.626 -7.344 -18.580 1.00 51.09 111 GLY A C 1
ATOM 887 O O . GLY A 1 111 ? 15.397 -7.308 -18.611 1.00 51.09 111 GLY A O 1
ATOM 888 N N . GLU A 1 112 ? 17.239 -8.329 -17.938 1.00 46.59 112 GLU A N 1
ATOM 889 C CA . GLU A 1 112 ? 16.496 -9.385 -17.252 1.00 46.59 112 GLU A CA 1
ATOM 890 C C . GLU A 1 112 ? 16.013 -8.936 -15.854 1.00 46.59 112 GLU A C 1
ATOM 892 O O . GLU A 1 112 ? 16.777 -8.351 -15.089 1.00 46.59 112 GLU A O 1
ATOM 897 N N . HIS A 1 113 ? 14.761 -9.325 -15.535 1.00 44.72 113 HIS A N 1
ATOM 898 C CA . HIS A 1 113 ? 13.942 -9.144 -14.312 1.00 44.72 113 HIS A CA 1
ATOM 899 C C . HIS A 1 113 ? 13.160 -7.821 -14.155 1.00 44.72 113 HIS A C 1
ATOM 901 O O . HIS A 1 113 ? 13.707 -6.839 -13.676 1.00 44.72 113 HIS A O 1
ATOM 907 N N . GLY A 1 114 ? 11.835 -7.836 -14.400 1.00 45.97 114 GLY A N 1
ATOM 908 C CA . GLY A 1 114 ? 10.882 -6.890 -13.784 1.00 45.97 114 GLY A CA 1
ATOM 909 C C . GLY A 1 114 ? 11.247 -5.397 -13.848 1.00 45.97 114 GLY A C 1
ATOM 910 O O . GLY A 1 114 ? 10.973 -4.688 -12.887 1.00 45.97 114 GLY A O 1
ATOM 911 N N . GLU A 1 115 ? 11.882 -4.930 -14.924 1.00 43.91 115 GLU A N 1
ATOM 912 C CA . GLU A 1 115 ? 12.447 -3.582 -15.110 1.00 43.91 115 GLU A CA 1
ATOM 913 C C . GLU A 1 115 ? 11.379 -2.461 -14.985 1.00 43.91 115 GLU A C 1
ATOM 915 O O . GLU A 1 115 ? 10.520 -2.330 -15.851 1.00 43.91 115 GLU A O 1
ATOM 920 N N . TYR A 1 116 ? 11.289 -1.580 -13.980 1.00 45.25 116 TYR A N 1
ATOM 921 C CA . TYR A 1 116 ? 11.641 -1.615 -12.553 1.00 45.25 116 TYR A CA 1
ATOM 922 C C . TYR A 1 116 ? 10.322 -1.508 -11.758 1.00 45.25 116 TYR A C 1
ATOM 924 O O . TYR A 1 116 ? 9.862 -0.407 -11.468 1.00 45.25 116 TYR A O 1
ATOM 932 N N . ILE A 1 117 ? 9.650 -2.650 -11.561 1.00 47.44 117 ILE A N 1
ATOM 933 C CA . ILE A 1 117 ? 8.245 -2.892 -11.159 1.00 47.44 117 ILE A CA 1
ATOM 934 C C . ILE A 1 117 ? 7.385 -1.622 -11.157 1.00 47.44 117 ILE A C 1
ATOM 936 O O . ILE A 1 117 ? 7.206 -0.928 -10.151 1.00 47.44 117 ILE A O 1
ATOM 940 N N . LYS A 1 118 ? 6.906 -1.344 -12.373 1.00 49.81 118 LYS A N 1
ATOM 941 C CA . LYS A 1 118 ? 7.202 -0.123 -13.125 1.00 49.81 118 LYS A CA 1
ATOM 942 C C . LYS A 1 118 ? 7.091 1.175 -12.311 1.00 49.81 118 LYS A C 1
ATOM 944 O O . LYS A 1 118 ? 6.042 1.528 -11.768 1.00 49.81 118 LYS A O 1
ATOM 949 N N . TRP A 1 119 ? 8.262 1.801 -12.196 1.00 49.31 119 TRP A N 1
ATOM 950 C CA . TRP A 1 119 ? 8.648 3.020 -11.482 1.00 49.31 119 TRP A CA 1
ATOM 951 C C . TRP A 1 119 ? 7.984 3.164 -10.116 1.00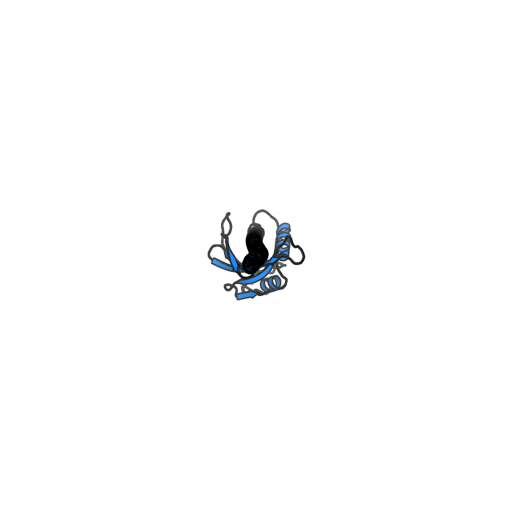 49.31 119 TRP A C 1
ATOM 953 O O . TRP A 1 119 ? 7.354 4.165 -9.781 1.00 49.31 119 TRP A O 1
ATOM 963 N N . PHE A 1 120 ? 8.087 2.059 -9.373 1.00 51.22 120 PHE A N 1
ATOM 964 C CA . PHE A 1 120 ? 7.675 1.848 -7.992 1.00 51.22 120 PHE A CA 1
ATOM 965 C C . PHE A 1 120 ? 6.314 2.433 -7.675 1.00 51.22 120 PHE A C 1
ATOM 967 O O . PHE A 1 120 ? 6.130 3.358 -6.891 1.00 51.22 120 PHE A O 1
ATOM 974 N N . VAL A 1 121 ? 5.347 1.809 -8.341 1.00 56.25 121 VAL A N 1
ATOM 975 C CA . VAL A 1 121 ? 3.935 2.167 -8.329 1.00 56.25 121 VAL A CA 1
ATOM 976 C C . VAL A 1 121 ? 3.682 3.526 -9.015 1.00 56.25 121 VAL A C 1
ATOM 978 O O . VAL A 1 121 ? 2.890 4.350 -8.566 1.00 56.25 121 VAL A O 1
ATOM 981 N N . LEU A 1 122 ? 4.357 3.686 -10.159 1.00 57.88 122 LEU A N 1
ATOM 982 C CA . LEU A 1 122 ? 4.046 4.475 -11.360 1.00 57.88 122 LEU A CA 1
ATOM 983 C C . LEU A 1 122 ? 4.044 6.014 -11.284 1.00 57.88 122 LEU A C 1
ATOM 985 O O . LEU A 1 122 ? 3.306 6.689 -12.014 1.00 57.88 122 LEU A O 1
ATOM 989 N N . GLY A 1 123 ? 4.915 6.594 -10.465 1.00 57.41 123 GLY A N 1
ATOM 990 C CA . GLY A 1 123 ? 5.348 7.982 -10.659 1.00 57.41 123 GLY A CA 1
ATOM 991 C C . GLY A 1 123 ? 6.565 8.050 -11.585 1.00 57.41 123 GLY A C 1
ATOM 992 O O . GLY A 1 123 ? 7.677 8.083 -11.073 1.00 57.41 123 GLY A O 1
ATOM 993 N N . ASP A 1 124 ? 6.362 8.045 -12.907 1.00 56.28 124 ASP A N 1
ATOM 994 C CA . ASP A 1 124 ? 7.448 7.918 -13.899 1.00 56.28 124 ASP A CA 1
ATOM 995 C C . ASP A 1 124 ? 7.882 9.258 -14.562 1.00 56.28 124 ASP A C 1
ATOM 997 O O . ASP A 1 124 ? 7.075 10.177 -14.733 1.00 56.28 124 ASP A O 1
ATOM 1001 N N . GLU A 1 125 ? 9.178 9.330 -14.903 1.00 51.78 125 GLU A N 1
ATOM 1002 C CA . GLU A 1 125 ? 9.994 10.344 -15.611 1.00 51.78 125 GLU A CA 1
ATOM 1003 C C . GLU A 1 125 ? 10.025 11.797 -15.086 1.00 51.78 125 GLU A C 1
ATOM 1005 O O . GLU A 1 125 ? 10.330 12.746 -15.817 1.00 51.78 125 GLU A O 1
ATOM 1010 N N . GLY A 1 126 ? 9.751 12.030 -13.804 1.00 50.47 126 GLY A N 1
ATOM 1011 C CA . GLY A 1 126 ? 10.081 13.322 -13.203 1.00 50.47 126 GLY A CA 1
ATOM 1012 C C . GLY A 1 126 ? 11.572 13.425 -12.889 1.00 50.47 126 GLY A C 1
ATOM 1013 O O . GLY A 1 126 ? 12.070 12.664 -12.068 1.00 50.47 126 GLY A O 1
ATOM 1014 N N . ASP A 1 127 ? 12.271 14.419 -13.441 1.00 54.03 127 ASP A N 1
ATOM 1015 C CA . ASP A 1 127 ? 13.440 14.982 -12.755 1.00 54.03 127 ASP A CA 1
ATOM 1016 C C . ASP A 1 127 ? 12.929 15.624 -11.457 1.00 54.03 127 ASP A C 1
ATOM 1018 O O . ASP A 1 127 ? 12.487 16.776 -11.424 1.00 54.03 127 ASP A O 1
ATOM 1022 N N . TYR A 1 128 ? 12.841 14.810 -10.406 1.00 58.50 128 TYR A N 1
ATOM 1023 C CA . TYR A 1 128 ? 12.333 15.220 -9.102 1.00 58.50 128 TYR A CA 1
ATOM 1024 C C . TYR A 1 128 ? 13.377 16.020 -8.304 1.00 58.50 128 TYR A C 1
ATOM 1026 O O . TYR A 1 128 ? 13.087 16.458 -7.188 1.00 58.50 128 TYR A O 1
ATOM 1034 N N . GLY A 1 129 ? 14.568 16.235 -8.878 1.00 58.03 129 GLY A N 1
ATOM 1035 C CA . GLY A 1 129 ? 15.720 16.806 -8.198 1.00 58.03 129 GLY A CA 1
ATOM 1036 C C . GLY A 1 129 ? 16.163 15.981 -6.986 1.00 58.03 129 GLY A C 1
ATOM 1037 O O . GLY A 1 129 ? 15.621 14.916 -6.685 1.00 58.03 129 GLY A O 1
ATOM 1038 N N . ASP A 1 130 ? 17.126 16.521 -6.245 1.00 59.50 130 ASP A N 1
ATOM 1039 C CA . ASP A 1 130 ? 17.755 15.853 -5.095 1.00 59.50 130 ASP A CA 1
ATOM 1040 C C . ASP A 1 130 ? 16.768 15.513 -3.957 1.00 59.50 130 ASP A C 1
ATOM 1042 O O . ASP A 1 130 ? 17.043 14.666 -3.107 1.00 59.50 13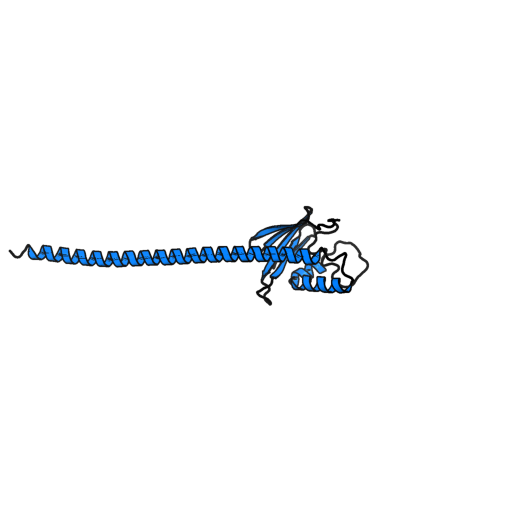0 ASP A O 1
ATOM 1046 N N . GLU A 1 131 ? 15.606 16.176 -3.919 1.00 61.91 131 GLU A N 1
ATOM 1047 C CA . GLU A 1 131 ? 14.581 15.966 -2.891 1.00 61.91 131 GLU A CA 1
ATOM 1048 C C . GLU A 1 131 ? 13.632 14.801 -3.207 1.00 61.91 131 GLU A C 1
ATOM 1050 O O . GLU A 1 131 ? 12.936 14.338 -2.302 1.00 61.91 131 GLU A O 1
ATOM 1055 N N . GLY A 1 132 ? 13.614 14.284 -4.441 1.00 62.94 132 GLY A N 1
ATOM 1056 C CA . GLY A 1 132 ? 12.692 13.233 -4.876 1.00 62.94 132 GLY A CA 1
ATOM 1057 C C . GLY A 1 132 ? 11.213 13.671 -4.936 1.00 62.94 132 GLY A C 1
ATOM 1058 O O . GLY A 1 132 ? 10.873 14.836 -4.710 1.00 62.94 132 GLY A O 1
ATOM 1059 N N . PRO A 1 133 ? 10.292 12.761 -5.302 1.00 68.62 133 PRO A N 1
ATOM 1060 C CA . PRO A 1 133 ? 8.894 13.108 -5.520 1.00 68.62 133 PRO A CA 1
ATOM 1061 C C . PRO A 1 133 ? 8.156 13.430 -4.216 1.00 68.62 133 PRO A C 1
ATOM 1063 O O . PRO A 1 133 ? 8.240 12.702 -3.226 1.00 68.62 133 PRO A O 1
ATOM 1066 N N . LYS A 1 134 ? 7.330 14.481 -4.237 1.00 77.56 134 LYS A N 1
ATOM 1067 C CA . LYS A 1 134 ? 6.418 14.801 -3.127 1.00 77.56 134 LYS A CA 1
ATOM 1068 C C . LYS A 1 134 ? 5.268 13.800 -3.104 1.00 77.56 134 LYS A C 1
ATOM 1070 O O . LYS A 1 134 ? 4.679 13.532 -4.147 1.00 77.56 134 LYS A O 1
ATOM 1075 N N . MET A 1 135 ? 4.926 13.273 -1.930 1.00 80.81 135 MET A N 1
ATOM 1076 C CA . MET A 1 135 ? 3.858 12.280 -1.793 1.00 80.81 135 MET A CA 1
ATOM 1077 C C . MET A 1 135 ? 2.861 12.637 -0.700 1.00 80.81 135 MET A C 1
ATOM 1079 O O . MET A 1 135 ? 3.253 12.867 0.444 1.00 80.81 135 MET A O 1
ATOM 1083 N N . ASP A 1 136 ? 1.579 12.577 -1.053 1.00 87.69 136 ASP A N 1
ATOM 1084 C CA . ASP A 1 136 ? 0.458 12.696 -0.124 1.00 87.69 136 ASP A CA 1
ATOM 1085 C C . ASP A 1 136 ? -0.283 11.362 -0.001 1.00 87.69 136 ASP A C 1
ATOM 1087 O O . ASP A 1 136 ? -0.493 10.658 -0.992 1.00 87.69 136 ASP A O 1
ATOM 1091 N N . TYR A 1 137 ? -0.703 11.034 1.222 1.00 90.44 137 TYR A N 1
ATOM 1092 C CA . TYR A 1 137 ? -1.339 9.764 1.571 1.00 90.44 137 TYR A CA 1
ATOM 1093 C C . TYR A 1 137 ? -2.676 10.036 2.257 1.00 90.44 137 TYR A C 1
ATOM 1095 O O . TYR A 1 137 ? -2.723 10.624 3.338 1.00 90.44 137 TYR A O 1
ATOM 1103 N N . GLU A 1 138 ? -3.764 9.575 1.655 1.00 92.44 138 GLU A N 1
ATOM 1104 C CA . GLU A 1 138 ? -5.118 9.693 2.189 1.00 92.44 138 GLU A CA 1
ATOM 1105 C C . GLU A 1 138 ? -5.682 8.292 2.434 1.00 92.44 138 GLU A C 1
ATOM 1107 O O . GLU A 1 138 ? -5.742 7.466 1.526 1.00 92.44 138 GLU A O 1
ATOM 1112 N N . ALA A 1 139 ? -6.077 8.001 3.672 1.00 92.00 139 ALA A N 1
ATOM 1113 C CA . ALA A 1 139 ? -6.703 6.722 3.989 1.00 92.00 139 ALA A CA 1
ATOM 1114 C C . ALA A 1 139 ? -8.184 6.729 3.605 1.00 92.00 139 ALA A C 1
ATOM 1116 O O . ALA A 1 139 ? -8.926 7.642 3.967 1.00 92.00 139 ALA A O 1
ATOM 1117 N N . GLU A 1 140 ? -8.610 5.655 2.961 1.00 92.31 140 GLU A N 1
ATOM 1118 C CA . GLU A 1 140 ? -9.980 5.379 2.558 1.00 92.31 140 GLU A CA 1
ATOM 1119 C C . GLU A 1 140 ? -10.552 4.204 3.381 1.00 92.31 140 GLU A C 1
ATOM 1121 O O . GLU A 1 140 ? -9.914 3.663 4.290 1.00 92.31 140 GLU A O 1
ATOM 1126 N N . ALA A 1 141 ? -11.793 3.811 3.087 1.00 89.06 141 ALA A N 1
ATOM 1127 C CA . ALA A 1 141 ? -12.414 2.642 3.705 1.00 89.06 141 ALA A CA 1
ATOM 1128 C C . ALA A 1 141 ? -11.707 1.334 3.302 1.00 89.06 141 ALA A C 1
ATOM 1130 O O . ALA A 1 141 ? -11.020 1.260 2.284 1.00 89.06 141 ALA A O 1
ATOM 1131 N N . ASP A 1 142 ? -11.912 0.276 4.089 1.00 89.75 142 ASP A N 1
ATOM 1132 C CA . ASP A 1 142 ? -11.447 -1.083 3.787 1.00 89.75 142 ASP A CA 1
ATOM 1133 C C . ASP A 1 142 ? -9.943 -1.191 3.487 1.00 89.75 142 ASP A C 1
ATOM 1135 O O . ASP A 1 142 ? -9.542 -1.923 2.581 1.00 89.75 142 ASP A O 1
ATOM 1139 N N . ASN A 1 143 ? -9.105 -0.482 4.248 1.00 92.75 143 ASN A N 1
ATOM 1140 C CA . ASN A 1 143 ? -7.644 -0.472 4.091 1.00 92.75 143 ASN A CA 1
ATOM 1141 C C . ASN A 1 143 ? -7.140 0.022 2.726 1.00 92.75 143 ASN A C 1
ATOM 1143 O O . ASN A 1 143 ? -6.001 -0.272 2.352 1.00 92.75 143 ASN A O 1
ATOM 1147 N N . TRP A 1 144 ? -7.970 0.738 1.973 1.00 95.00 144 TRP A N 1
ATOM 1148 C CA . TRP A 1 144 ? -7.517 1.437 0.782 1.00 95.00 144 TRP A CA 1
ATOM 1149 C C . TRP A 1 144 ? -6.849 2.753 1.161 1.00 95.00 144 TRP A C 1
ATOM 1151 O O . TRP A 1 144 ? -7.223 3.410 2.129 1.00 95.00 144 TRP A O 1
ATOM 1161 N N . PHE A 1 145 ? -5.853 3.134 0.379 1.00 94.50 145 PHE A N 1
ATOM 1162 C CA . PHE A 1 145 ? -5.123 4.377 0.513 1.00 94.50 145 PHE A CA 1
ATOM 1163 C C . PHE A 1 145 ? -4.982 4.996 -0.862 1.00 94.50 145 PHE A C 1
ATOM 1165 O O . PHE A 1 145 ? -4.559 4.335 -1.810 1.00 94.50 145 PHE A O 1
ATOM 1172 N N . LYS A 1 146 ? -5.314 6.273 -0.963 1.00 93.12 146 LYS A N 1
ATOM 1173 C CA . LYS A 1 146 ? -5.042 7.084 -2.134 1.00 93.12 146 LYS A CA 1
ATOM 1174 C C . LYS A 1 146 ? -3.688 7.759 -1.948 1.00 93.12 146 LYS A C 1
ATOM 1176 O O . LYS A 1 146 ? -3.492 8.525 -1.007 1.00 93.12 146 LYS A O 1
ATOM 1181 N N . VAL A 1 147 ? -2.764 7.463 -2.850 1.00 89.75 147 VAL A N 1
ATOM 1182 C CA . VAL A 1 147 ? -1.414 8.022 -2.887 1.00 89.75 147 VAL A CA 1
ATOM 1183 C C . VAL A 1 147 ? -1.320 8.972 -4.073 1.00 89.75 147 VAL A C 1
ATOM 1185 O O . VAL A 1 147 ? -1.604 8.581 -5.206 1.00 89.75 147 VAL A O 1
ATOM 1188 N N . THR A 1 148 ? -0.954 10.225 -3.813 1.00 86.25 148 THR A N 1
ATOM 1189 C CA . THR A 1 148 ? -0.750 11.243 -4.854 1.00 86.25 148 THR A CA 1
ATOM 1190 C C . THR A 1 148 ? 0.737 11.546 -4.970 1.00 86.25 148 THR A C 1
ATOM 1192 O O . THR A 1 148 ? 1.350 11.956 -3.989 1.00 86.25 148 THR A O 1
ATOM 1195 N N . ILE A 1 149 ? 1.310 11.341 -6.157 1.00 80.00 149 ILE A N 1
ATOM 1196 C CA . ILE A 1 149 ? 2.747 11.458 -6.428 1.00 80.00 149 ILE A CA 1
ATOM 1197 C C . ILE A 1 149 ? 2.997 12.696 -7.293 1.00 80.00 149 ILE A C 1
ATOM 1199 O O . ILE A 1 149 ? 2.533 12.766 -8.433 1.00 80.00 149 ILE A O 1
ATOM 1203 N N . SER A 1 150 ? 3.734 13.659 -6.731 1.00 70.88 150 SER A N 1
ATOM 1204 C CA . SER A 1 150 ? 4.213 14.907 -7.342 1.00 70.88 150 SER A CA 1
ATOM 1205 C C . SER A 1 150 ? 3.209 15.557 -8.285 1.00 70.88 150 SER A C 1
ATOM 1207 O O . SER A 1 150 ? 3.560 15.808 -9.424 1.00 70.88 150 SER A O 1
ATOM 1209 N N . ASP A 1 151 ? 1.968 15.742 -7.823 1.00 65.12 151 ASP A N 1
ATOM 1210 C CA . ASP A 1 151 ? 0.816 16.334 -8.531 1.00 65.12 151 ASP A CA 1
ATOM 1211 C C . ASP A 1 151 ? 0.318 15.668 -9.835 1.00 65.12 151 ASP A C 1
ATOM 1213 O O . ASP A 1 151 ? -0.737 16.058 -10.343 1.00 65.12 151 ASP A O 1
ATOM 1217 N N . LYS A 1 152 ? 0.977 14.612 -10.331 1.00 69.25 152 LYS A N 1
ATOM 1218 C CA . LYS A 1 152 ? 0.689 14.019 -11.655 1.00 69.25 152 LYS A CA 1
ATOM 1219 C C . LYS A 1 152 ? -0.005 12.664 -11.613 1.00 69.25 152 LYS A C 1
ATOM 1221 O O . LYS A 1 152 ? -0.879 12.402 -12.443 1.00 69.25 152 LYS A O 1
ATOM 1226 N N . THR A 1 153 ? 0.356 11.810 -10.657 1.00 77.00 153 THR A N 1
ATOM 1227 C CA . THR A 1 153 ? -0.160 10.436 -10.596 1.00 77.00 153 THR A CA 1
ATOM 1228 C C . THR A 1 153 ? -0.931 10.211 -9.309 1.00 77.00 153 THR A C 1
ATOM 1230 O O . THR A 1 153 ? -0.451 10.505 -8.217 1.00 77.00 153 THR A O 1
ATOM 1233 N N . THR A 1 154 ? -2.137 9.656 -9.427 1.00 84.94 154 THR A N 1
ATOM 1234 C CA . THR A 1 154 ? -2.891 9.124 -8.291 1.00 84.94 154 THR A CA 1
ATOM 1235 C C . THR A 1 154 ? -2.992 7.612 -8.413 1.00 84.94 154 THR A C 1
ATOM 1237 O O . THR A 1 154 ? -3.439 7.088 -9.435 1.00 84.94 154 THR A O 1
ATOM 1240 N N . VAL A 1 155 ? -2.623 6.920 -7.341 1.00 88.31 155 VAL A N 1
ATOM 1241 C CA . VAL A 1 155 ? -2.737 5.469 -7.215 1.00 88.31 155 VAL A CA 1
ATOM 1242 C C . VAL A 1 155 ? -3.591 5.143 -6.000 1.00 88.31 155 VAL A C 1
ATOM 1244 O O . VAL A 1 155 ? -3.447 5.771 -4.955 1.00 88.31 155 VAL A O 1
ATOM 1247 N N . ARG A 1 156 ? -4.477 4.153 -6.114 1.00 93.06 156 ARG A N 1
ATOM 1248 C CA . ARG A 1 156 ? -5.161 3.564 -4.958 1.00 93.06 156 ARG A CA 1
ATOM 1249 C C . ARG A 1 156 ? -4.522 2.225 -4.629 1.00 93.06 156 ARG A C 1
ATOM 1251 O O . ARG A 1 156 ? -4.399 1.367 -5.499 1.00 93.06 156 ARG A O 1
ATOM 1258 N N . ILE A 1 157 ? -4.123 2.049 -3.378 1.00 93.06 157 ILE A N 1
ATOM 1259 C CA . ILE A 1 157 ? -3.384 0.884 -2.894 1.00 93.06 157 ILE A CA 1
ATOM 1260 C C . ILE A 1 157 ? -4.125 0.302 -1.705 1.00 93.06 157 ILE A C 1
ATOM 1262 O O . ILE A 1 157 ? -4.476 1.033 -0.781 1.00 93.06 157 ILE A O 1
ATOM 1266 N N . LYS A 1 158 ? -4.351 -1.010 -1.705 1.00 95.12 158 LYS A N 1
ATOM 1267 C CA . LYS A 1 158 ? -4.880 -1.709 -0.534 1.00 95.12 158 LYS A CA 1
ATOM 1268 C C . LYS A 1 158 ? -3.739 -2.351 0.241 1.00 95.12 158 LYS A C 1
ATOM 1270 O O . LYS A 1 158 ? -2.963 -3.107 -0.342 1.00 95.12 158 LYS A O 1
ATOM 1275 N N . VAL A 1 159 ? -3.663 -2.054 1.538 1.00 94.50 159 VAL A N 1
ATOM 1276 C CA . VAL A 1 159 ? -2.602 -2.537 2.433 1.00 94.50 159 VAL A CA 1
ATOM 1277 C C . VAL A 1 159 ? -3.205 -3.387 3.542 1.00 94.50 159 VAL A C 1
ATOM 1279 O O . VAL A 1 159 ? -3.895 -2.879 4.431 1.00 94.50 159 VAL A O 1
ATOM 1282 N N . ASP A 1 160 ? -2.914 -4.679 3.528 1.00 92.81 160 ASP A N 1
ATOM 1283 C CA . ASP A 1 160 ? -3.361 -5.627 4.546 1.00 92.81 160 ASP A CA 1
ATOM 1284 C C . ASP A 1 160 ? -2.165 -6.160 5.345 1.00 92.81 160 ASP A C 1
ATOM 1286 O O . ASP A 1 160 ? -1.014 -6.004 4.939 1.00 92.81 160 ASP A O 1
ATOM 1290 N N . SER A 1 161 ? -2.431 -6.734 6.519 1.00 88.94 161 SER A N 1
ATOM 1291 C CA . SER A 1 161 ? -1.396 -7.424 7.298 1.00 88.94 161 SER A CA 1
ATOM 1292 C C . SER A 1 161 ? -0.870 -8.620 6.513 1.00 88.94 161 SER A C 1
ATOM 1294 O O . SER A 1 161 ? -1.651 -9.329 5.871 1.00 88.94 161 SER A O 1
ATOM 1296 N N . ASP A 1 162 ? 0.438 -8.835 6.568 1.00 85.19 162 ASP A N 1
ATOM 1297 C CA . ASP A 1 162 ? 1.058 -10.015 5.983 1.00 85.19 162 ASP A CA 1
ATOM 1298 C C . ASP A 1 162 ? 0.578 -11.266 6.755 1.00 85.19 162 ASP A C 1
ATOM 1300 O O . ASP A 1 162 ? 0.681 -11.310 7.983 1.00 85.19 162 ASP A O 1
ATOM 1304 N N . PRO A 1 163 ? -0.012 -12.277 6.086 1.00 81.19 163 PRO A N 1
ATOM 1305 C CA . PRO A 1 163 ? -0.445 -13.500 6.754 1.00 81.19 163 PRO A CA 1
ATOM 1306 C C . PRO A 1 163 ? 0.722 -14.350 7.281 1.00 81.19 163 PRO A C 1
ATOM 1308 O O . PRO A 1 163 ? 0.484 -15.236 8.103 1.00 81.19 163 PRO A O 1
ATOM 1311 N N . GLU A 1 164 ? 1.946 -14.122 6.798 1.00 79.81 164 GLU A N 1
ATOM 1312 C CA . GLU A 1 164 ? 3.156 -14.851 7.192 1.00 79.81 164 GLU A CA 1
ATOM 1313 C C . GLU A 1 164 ? 3.997 -14.098 8.242 1.00 79.81 164 GLU A C 1
ATOM 1315 O O . GLU A 1 164 ? 4.871 -14.707 8.860 1.00 79.81 164 GLU A O 1
ATOM 1320 N N . ASP A 1 165 ? 3.726 -12.808 8.468 1.00 78.62 165 ASP A N 1
ATOM 1321 C CA . ASP A 1 165 ? 4.497 -11.917 9.347 1.00 78.62 165 ASP A CA 1
ATOM 1322 C C . ASP A 1 165 ? 3.578 -10.829 9.940 1.00 78.62 165 ASP A C 1
ATOM 1324 O O . ASP A 1 165 ? 3.293 -9.813 9.310 1.00 78.62 165 ASP A O 1
ATOM 1328 N N . ASP A 1 166 ? 3.071 -11.030 11.159 1.00 71.00 166 ASP A N 1
ATOM 1329 C CA . ASP A 1 166 ? 2.076 -10.138 11.777 1.00 71.00 166 ASP A CA 1
ATOM 1330 C C . ASP A 1 166 ? 2.621 -8.746 12.142 1.00 71.00 166 ASP A C 1
ATOM 1332 O O . ASP A 1 166 ? 1.842 -7.825 12.413 1.00 71.00 166 ASP A O 1
ATOM 1336 N N . GLU A 1 167 ? 3.942 -8.568 12.084 1.00 74.94 167 GLU A N 1
ATOM 1337 C CA . GLU A 1 167 ? 4.619 -7.277 12.206 1.00 74.94 167 GLU A CA 1
ATOM 1338 C C . GLU A 1 167 ? 4.739 -6.537 10.862 1.00 74.94 167 GLU A C 1
ATOM 1340 O O . GLU A 1 167 ? 5.243 -5.411 10.816 1.00 74.94 167 GLU A O 1
ATOM 1345 N N . ASN A 1 168 ? 4.255 -7.132 9.766 1.00 83.56 168 ASN A N 1
ATOM 1346 C CA . ASN A 1 168 ? 4.453 -6.629 8.415 1.00 83.56 168 ASN A CA 1
ATOM 1347 C C . ASN A 1 168 ? 3.166 -6.447 7.607 1.00 83.56 168 ASN A C 1
ATOM 1349 O O . ASN A 1 168 ? 2.066 -6.859 7.987 1.00 83.56 168 ASN A O 1
ATOM 1353 N N . PHE A 1 169 ? 3.314 -5.790 6.458 1.00 91.38 169 PHE A N 1
ATOM 1354 C CA . PHE A 1 169 ? 2.214 -5.479 5.556 1.00 91.38 169 PHE A CA 1
ATOM 1355 C C . PHE A 1 169 ? 2.501 -5.918 4.121 1.00 91.38 169 PHE A C 1
ATOM 1357 O O . PHE A 1 169 ? 3.646 -5.924 3.656 1.00 91.38 169 PHE A O 1
ATOM 1364 N N . ILE A 1 170 ? 1.420 -6.235 3.409 1.00 91.44 170 ILE A N 1
ATOM 1365 C CA . ILE A 1 170 ? 1.417 -6.588 1.992 1.00 91.44 170 ILE A CA 1
ATOM 1366 C C . ILE A 1 170 ? 0.419 -5.707 1.240 1.00 91.44 170 ILE A C 1
ATOM 1368 O O . ILE A 1 170 ? -0.699 -5.440 1.688 1.00 91.44 170 ILE A O 1
ATOM 1372 N N . VAL A 1 171 ? 0.813 -5.308 0.035 1.00 92.00 171 VAL A N 1
ATOM 1373 C CA . VAL A 1 171 ? -0.051 -4.701 -0.971 1.00 92.00 171 VAL A CA 1
ATOM 1374 C C . VAL A 1 171 ? -0.856 -5.789 -1.684 1.00 92.00 171 VAL A C 1
ATOM 1376 O O . VAL A 1 171 ? -0.332 -6.607 -2.452 1.00 92.00 171 VAL A O 1
ATOM 1379 N N . THR A 1 172 ? -2.161 -5.795 -1.436 1.00 94.25 172 THR A N 1
ATOM 1380 C CA . THR A 1 172 ? -3.101 -6.815 -1.933 1.00 94.25 172 THR A CA 1
ATOM 1381 C C . THR A 1 172 ? -3.977 -6.316 -3.078 1.00 94.25 172 THR A C 1
ATOM 1383 O O . THR A 1 172 ? -4.518 -7.120 -3.835 1.00 94.25 172 THR A O 1
ATOM 1386 N N . GLY A 1 173 ? -4.092 -4.998 -3.237 1.00 93.44 173 GLY A N 1
ATOM 1387 C CA . GLY A 1 173 ? -4.883 -4.355 -4.280 1.00 93.44 173 GLY A CA 1
ATOM 1388 C C . GLY A 1 173 ? -4.189 -3.115 -4.826 1.00 93.44 173 GLY A C 1
ATOM 1389 O O . GLY A 1 173 ? -3.461 -2.432 -4.105 1.00 93.44 173 GLY A O 1
ATOM 1390 N N . LEU A 1 174 ? -4.423 -2.839 -6.106 1.00 91.75 174 LEU A N 1
ATOM 1391 C CA . LEU A 1 174 ? -3.801 -1.745 -6.842 1.00 91.75 174 LEU A CA 1
ATOM 1392 C C . LEU A 1 174 ? -4.751 -1.243 -7.933 1.00 91.75 174 LEU A C 1
ATOM 1394 O O . LEU A 1 174 ? -5.124 -2.000 -8.826 1.00 91.75 174 LEU A O 1
ATOM 1398 N N . GLU A 1 175 ? -5.110 0.036 -7.901 1.00 91.62 175 GLU A N 1
ATOM 1399 C CA . GLU A 1 175 ? -5.827 0.699 -8.991 1.00 91.62 175 GLU A CA 1
ATOM 1400 C C . GLU A 1 175 ? -5.061 1.944 -9.439 1.00 91.62 175 GLU A C 1
ATOM 1402 O O . GLU A 1 175 ? -4.791 2.845 -8.642 1.00 91.62 175 GLU A O 1
ATOM 1407 N N . CYS A 1 176 ? -4.750 2.023 -10.731 1.00 86.31 176 CYS A N 1
ATOM 1408 C CA . CYS A 1 176 ? -4.213 3.229 -11.342 1.00 86.31 176 CYS A CA 1
ATOM 1409 C C . CYS A 1 176 ? -4.880 3.462 -12.706 1.00 86.31 176 CYS A C 1
ATOM 1411 O O . CYS A 1 176 ? -4.494 2.837 -13.699 1.00 86.31 176 CYS A O 1
ATOM 1413 N N . PRO A 1 177 ? -5.892 4.350 -12.774 1.00 78.12 177 PRO A N 1
ATOM 1414 C CA . PRO A 1 177 ? -6.630 4.619 -14.006 1.00 78.12 177 PRO A CA 1
ATOM 1415 C C . PRO A 1 177 ? -5.748 5.120 -15.151 1.00 78.12 177 PRO A C 1
ATOM 1417 O O . PRO A 1 177 ? -5.984 4.741 -16.294 1.00 78.12 177 PRO A O 1
ATOM 1420 N N . ASN A 1 178 ? -4.721 5.923 -14.842 1.00 75.69 178 ASN A N 1
ATOM 1421 C CA . ASN A 1 178 ? -3.795 6.499 -15.822 1.00 75.69 178 ASN A CA 1
ATOM 1422 C C . ASN A 1 178 ? -3.088 5.430 -16.666 1.00 75.69 178 ASN A C 1
ATOM 1424 O O . ASN A 1 178 ? -2.775 5.681 -17.824 1.00 75.69 178 ASN A O 1
ATOM 1428 N N . TYR A 1 179 ? -2.900 4.240 -16.096 1.00 75.19 179 TYR A N 1
ATOM 1429 C CA . TYR A 1 179 ? -2.222 3.113 -16.734 1.00 75.19 179 TYR A CA 1
ATOM 1430 C C . TYR A 1 179 ? -3.164 1.927 -16.988 1.00 75.19 179 TYR A C 1
ATOM 1432 O O . TYR A 1 179 ? -2.724 0.836 -17.330 1.00 75.19 179 TYR A O 1
ATOM 1440 N N . GLY A 1 180 ? -4.478 2.105 -16.797 1.00 78.19 180 GLY A N 1
ATOM 1441 C CA . GLY A 1 180 ? -5.468 1.044 -17.009 1.00 78.19 180 GLY A CA 1
ATOM 1442 C C . GLY A 1 180 ? -5.348 -0.151 -16.052 1.00 78.19 180 GLY A C 1
ATOM 1443 O O . GLY A 1 180 ? -5.945 -1.197 -16.309 1.00 78.19 180 GLY A O 1
ATOM 1444 N N . ILE A 1 181 ? -4.613 -0.017 -14.944 1.00 84.62 181 ILE A N 1
ATOM 1445 C CA . ILE A 1 181 ? -4.389 -1.102 -13.984 1.00 84.62 181 ILE A CA 1
ATOM 1446 C C . ILE A 1 181 ? -5.534 -1.143 -12.975 1.00 84.62 181 ILE A C 1
ATOM 1448 O O . ILE A 1 181 ? -5.846 -0.142 -12.323 1.00 84.62 181 ILE A O 1
ATOM 1452 N N . LYS A 1 182 ? -6.132 -2.326 -12.804 1.00 90.56 182 LYS A N 1
ATOM 1453 C CA . LYS A 1 182 ? -7.147 -2.584 -11.781 1.00 90.56 182 LYS A CA 1
ATOM 1454 C C . LYS A 1 182 ? -7.012 -3.989 -11.202 1.00 90.56 182 LYS A C 1
ATOM 1456 O O . LYS A 1 182 ? -7.358 -4.976 -11.846 1.00 90.56 182 LYS A O 1
ATOM 1461 N N . VAL A 1 183 ? -6.564 -4.054 -9.956 1.00 89.62 183 VAL A N 1
ATOM 1462 C CA . VAL A 1 183 ? -6.382 -5.274 -9.174 1.00 89.62 183 VAL A CA 1
ATOM 1463 C C . VAL A 1 183 ? -7.157 -5.130 -7.877 1.00 89.62 183 VAL A C 1
ATOM 1465 O O . VAL A 1 183 ? -6.797 -4.345 -7.000 1.00 89.62 183 VAL A O 1
ATOM 1468 N N . THR A 1 184 ? -8.228 -5.903 -7.752 1.00 85.88 184 THR A N 1
ATOM 1469 C CA . THR A 1 184 ? -8.971 -6.042 -6.499 1.00 85.88 184 THR A CA 1
ATOM 1470 C C . THR A 1 184 ? -8.529 -7.320 -5.772 1.00 85.88 184 THR A C 1
ATOM 1472 O O . THR A 1 184 ? -8.126 -8.268 -6.456 1.00 85.88 184 THR A O 1
ATOM 1475 N N . PRO A 1 185 ? -8.614 -7.364 -4.429 1.00 73.56 185 PRO A N 1
ATOM 1476 C CA . PRO A 1 185 ? -8.204 -8.513 -3.613 1.00 73.56 185 PRO A CA 1
ATOM 1477 C C . PRO A 1 185 ? -8.753 -9.865 -4.080 1.00 73.56 185 PRO A C 1
ATOM 1479 O O . PRO A 1 185 ? -9.912 -9.924 -4.550 1.00 73.56 185 PRO A O 1
#

Foldseek 3Di:
DPPVVVVVVVVVVVVVVVVVVVVVVVVVVVVVVVVVVVVVVVVVVVVVVVVVVLVVVVVQVVCLLVLQQQDPDDDDPVVLVVSQVVNVVQEDPQLLVLLVPQDPPDPDPDDDDCVRSPSSQDPDDDPCDPVAWDWDWDADPPQWIWIQTNPPFIKIWHWDADPVDNSDIHTQWIDTVVRPGGGDD

Organism: NCBI:txid165179